Protein AF-A0A945Y9S4-F1 (afdb_monomer_lite)

Foldseek 3Di:
DDDDDPVRVVVVVVVVVVVVVCVVVVVVVVVVVVVVVVVCCVVVAVVLLVVLVVLLVVLLVLLVVLLVVCLVPVDCVSVVSNVVSVVVNVVSLVVNVVSLVPDPDVVVVVVSVVVVVVVVVVVVVSVVSNVCRPHCNVQVLVSCLVVPVVVVLVVLLVVLVVLLVVLVVDDDDPLSVVLNVLSVLLNVLSVQLSVLVVVCSVPVDVVSVVSNVVSVVSNVVSVVVNVVCVVVSVD

Radius of gyration: 41.85 Å; chains: 1; bounding box: 111×34×118 Å

Secondary structure (DSSP, 8-state):
-----HHHHHHHHHHHHHHHHHHHHHHHHHHHHHHHHHHHHIIIIIHHHHHHHHHHHHHHHHHHHHHHHHHHH--THHHHHHHHHHHHHHHHHHHHHHHHTT-S-HHHHHHHHHHHHHHHHHHHHHHHHHHHTTSGGGSHHHHHIIIIIHHHHHHHHHHHHHHHHHHTTS---HHHHHHHHHHHHHHHHHHHHHHHHHHHHHH--HHHHHHHHHHHHHHHHHHHHHHHTGGGG--

pLDDT: mean 90.58, std 9.51, range [48.06, 98.38]

Sequence (235 aa):
MPELKISGRLSLGFGVLVGVLIIAVGSTLFQVSGVKNITDRIVDLRTPTSQASARLVNNINASLASLRGWMLTGNKAFKAERTAVWADIGKVSADIDTLSAQWTNPKNQAAWTAMKGVLDEFAAAQAKVEAIANTPEEQPATHVLTRDAAPLASILVSEITKIITAEGALPATPERKALLGMMADTRGTTARGLASIRAFLLTGNPKFKKSFHVMWKKNALRFGHLKENKPCLSG

Structure (mmCIF, N/CA/C/O backbone):
data_AF-A0A945Y9S4-F1
#
_entry.id   AF-A0A945Y9S4-F1
#
loop_
_atom_site.group_PDB
_atom_site.id
_atom_site.type_symbol
_atom_site.label_atom_id
_atom_site.label_alt_id
_atom_site.label_comp_id
_atom_site.label_asym_id
_atom_site.label_entity_id
_atom_site.label_seq_id
_atom_site.pdbx_PDB_ins_code
_atom_site.Cartn_x
_atom_site.Cartn_y
_atom_site.Cartn_z
_atom_site.occupancy
_atom_site.B_iso_or_equiv
_atom_site.auth_seq_id
_atom_site.auth_comp_id
_atom_site.auth_asym_id
_atom_site.auth_atom_id
_atom_site.pdbx_PDB_model_num
ATOM 1 N N . MET A 1 1 ? 73.611 23.977 -60.848 1.00 48.06 1 MET A N 1
ATOM 2 C CA . MET A 1 1 ? 72.290 23.397 -60.517 1.00 48.06 1 MET A CA 1
ATOM 3 C C . MET A 1 1 ? 71.690 22.914 -61.830 1.00 48.06 1 MET A C 1
ATOM 5 O O . MET A 1 1 ? 71.586 23.742 -62.724 1.00 48.06 1 MET A O 1
ATOM 9 N N . PRO A 1 2 ? 71.441 21.610 -62.029 1.00 51.22 2 PRO A N 1
ATOM 10 C CA . PRO A 1 2 ? 70.973 21.108 -63.321 1.00 51.22 2 PRO A CA 1
ATOM 11 C C . PRO A 1 2 ? 69.580 21.673 -63.633 1.00 51.22 2 PRO A C 1
ATOM 13 O O . PRO A 1 2 ? 68.685 21.621 -62.790 1.00 51.22 2 PRO A O 1
ATOM 16 N N . GLU A 1 3 ? 69.398 22.238 -64.828 1.00 58.62 3 GLU A N 1
ATOM 17 C CA . GLU A 1 3 ? 68.099 22.738 -65.275 1.00 58.62 3 GLU A CA 1
ATOM 18 C C . GLU A 1 3 ? 67.131 21.571 -65.511 1.00 58.62 3 GLU A C 1
ATOM 20 O O . GLU A 1 3 ? 67.313 20.740 -66.401 1.00 58.62 3 GLU A O 1
ATOM 25 N N . LEU A 1 4 ? 66.085 21.492 -64.686 1.00 59.50 4 LEU A N 1
ATOM 26 C CA . LEU A 1 4 ? 64.985 20.546 -64.872 1.00 59.50 4 LEU A CA 1
ATOM 27 C C . LEU A 1 4 ? 64.280 20.823 -66.209 1.00 59.50 4 LEU A C 1
ATOM 29 O O . LEU A 1 4 ? 63.726 21.906 -66.403 1.00 59.50 4 LEU A O 1
ATOM 33 N N . LYS A 1 5 ? 64.254 19.821 -67.102 1.00 67.12 5 LYS A N 1
ATOM 34 C CA . LYS A 1 5 ? 63.476 19.836 -68.355 1.00 67.12 5 LYS A CA 1
ATOM 35 C C . LYS A 1 5 ? 62.015 20.212 -68.057 1.00 67.12 5 LYS A C 1
ATOM 37 O O . LYS A 1 5 ? 61.467 19.776 -67.048 1.00 67.12 5 LYS A O 1
ATOM 42 N N . ILE A 1 6 ? 61.363 20.961 -68.950 1.00 70.62 6 ILE A N 1
ATOM 43 C CA . ILE A 1 6 ? 59.971 21.453 -68.807 1.00 70.62 6 ILE A CA 1
ATOM 44 C C . ILE A 1 6 ? 58.991 20.333 -68.396 1.00 70.62 6 ILE A C 1
ATOM 46 O O . ILE A 1 6 ? 58.142 20.532 -67.530 1.00 70.62 6 ILE A O 1
ATOM 50 N N . SER A 1 7 ? 59.185 19.125 -68.935 1.00 68.19 7 SER A N 1
ATOM 51 C CA . SER A 1 7 ? 58.451 17.903 -68.566 1.00 68.19 7 SER A CA 1
ATOM 52 C C . SER A 1 7 ? 58.523 17.563 -67.065 1.00 68.19 7 SER A C 1
ATOM 54 O O . SER A 1 7 ? 57.510 17.178 -66.487 1.00 68.19 7 SER A O 1
ATOM 56 N N . GLY A 1 8 ? 59.677 17.755 -66.419 1.00 72.81 8 GLY A N 1
ATOM 57 C CA . GLY A 1 8 ? 59.880 17.494 -64.992 1.00 72.81 8 GLY A CA 1
ATOM 58 C C . GLY A 1 8 ? 59.248 18.545 -64.079 1.00 72.81 8 GLY A C 1
ATOM 59 O O . GLY A 1 8 ? 58.833 18.224 -62.973 1.00 72.81 8 GLY A O 1
ATOM 60 N N . ARG A 1 9 ? 59.123 19.799 -64.534 1.00 74.75 9 ARG A N 1
ATOM 61 C CA . ARG A 1 9 ? 58.420 20.852 -63.776 1.00 74.75 9 ARG A CA 1
ATOM 62 C C . ARG A 1 9 ? 56.901 20.647 -63.815 1.00 74.75 9 ARG A C 1
ATOM 64 O O . ARG A 1 9 ? 56.236 20.837 -62.800 1.00 74.75 9 ARG A O 1
ATOM 71 N N . LEU A 1 10 ? 56.371 20.209 -64.961 1.00 80.62 10 LEU A N 1
ATOM 72 C CA . LEU A 1 10 ? 54.945 19.921 -65.135 1.00 80.62 10 LEU A CA 1
ATOM 73 C C . LEU A 1 10 ? 54.506 18.678 -64.342 1.00 80.62 10 LEU A C 1
ATOM 75 O O . LEU A 1 10 ? 53.481 18.718 -63.664 1.00 80.62 10 LEU A O 1
ATOM 79 N N . SER A 1 11 ? 55.295 17.598 -64.372 1.00 81.94 11 SER A N 1
ATOM 80 C CA . SER A 1 11 ? 54.992 16.380 -63.609 1.00 81.94 11 SER A CA 1
ATOM 81 C C . SER A 1 11 ? 55.073 16.597 -62.097 1.00 81.94 11 SER A C 1
ATOM 83 O O . SER A 1 11 ? 54.270 16.032 -61.360 1.00 81.94 11 SER A O 1
ATOM 85 N N . LEU A 1 12 ? 55.984 17.456 -61.632 1.00 85.44 12 LEU A N 1
ATOM 86 C CA . LEU A 1 12 ? 56.125 17.793 -60.215 1.00 85.44 12 LEU A CA 1
ATOM 87 C C . LEU A 1 12 ? 54.952 18.654 -59.721 1.00 85.44 12 LEU A C 1
ATOM 89 O O . LEU A 1 12 ? 54.390 18.363 -58.668 1.00 85.44 12 LEU A O 1
ATOM 93 N N . GLY A 1 13 ? 54.507 19.637 -60.514 1.00 83.31 13 GLY A N 1
ATOM 94 C CA . GLY A 1 13 ? 53.294 20.410 -60.218 1.00 83.31 13 GLY A CA 1
ATOM 95 C C . GLY A 1 13 ? 52.032 19.541 -60.188 1.00 83.31 13 GLY A C 1
ATOM 96 O O . GLY A 1 13 ? 51.240 19.634 -59.250 1.00 83.31 13 GLY A O 1
ATOM 97 N N . PHE A 1 14 ? 51.879 18.639 -61.162 1.00 88.94 14 PHE A N 1
ATOM 98 C CA . PHE A 1 14 ? 50.770 17.683 -61.190 1.00 88.94 14 PHE A CA 1
ATOM 99 C C . PHE A 1 14 ? 50.822 16.702 -60.007 1.00 88.94 14 PHE A C 1
ATOM 101 O O . PHE A 1 14 ? 49.802 16.452 -59.371 1.00 88.94 14 PHE A O 1
ATOM 108 N N . GLY A 1 15 ? 52.010 16.205 -59.652 1.00 90.25 15 GLY A N 1
ATOM 109 C CA . GLY A 1 15 ? 52.210 15.316 -58.507 1.00 90.25 15 GLY A CA 1
ATOM 110 C C . GLY A 1 15 ? 51.851 15.965 -57.169 1.00 90.25 15 GLY A C 1
ATOM 111 O O . GLY A 1 15 ? 51.213 15.324 -56.338 1.00 90.25 15 GLY A O 1
ATOM 112 N N . VAL A 1 16 ? 52.183 17.247 -56.975 1.00 92.00 16 VAL A N 1
ATOM 113 C CA . VAL A 1 16 ? 51.765 18.009 -55.784 1.00 92.00 16 VAL A CA 1
ATOM 114 C C . VAL A 1 16 ? 50.244 18.147 -55.734 1.00 92.00 16 VAL A C 1
ATOM 116 O O . VAL A 1 16 ? 49.646 17.922 -54.685 1.00 92.00 16 VAL A O 1
ATOM 119 N N . LEU A 1 17 ? 49.605 18.455 -56.864 1.00 89.12 17 LEU A N 1
ATOM 120 C CA . LEU A 1 17 ? 48.151 18.620 -56.949 1.00 89.12 17 LEU A CA 1
ATOM 121 C C . LEU A 1 17 ? 47.414 17.305 -56.634 1.00 89.12 17 LEU A C 1
ATOM 123 O O . LEU A 1 17 ? 46.473 17.292 -55.841 1.00 89.12 17 LEU A O 1
ATOM 127 N N . VAL A 1 18 ? 47.907 16.185 -57.174 1.00 92.06 18 VAL A N 1
ATOM 128 C CA . VAL A 1 18 ? 47.418 14.834 -56.857 1.00 92.06 18 VAL A CA 1
ATOM 129 C C . VAL A 1 18 ? 47.680 14.477 -55.389 1.00 92.06 18 VAL A C 1
ATOM 131 O O . VAL A 1 18 ? 46.794 13.945 -54.726 1.00 92.06 18 VAL A O 1
ATOM 134 N N . GLY A 1 19 ? 48.854 14.804 -54.846 1.00 93.25 19 GLY A N 1
ATOM 135 C CA . GLY A 1 19 ? 49.196 14.549 -53.445 1.00 93.25 19 GLY A CA 1
ATOM 136 C C . GLY A 1 19 ? 48.286 15.292 -52.465 1.00 93.25 19 GLY A C 1
ATOM 137 O O . GLY A 1 19 ? 47.778 14.690 -51.519 1.00 93.25 19 GLY A O 1
ATOM 138 N N . VAL A 1 20 ? 48.009 16.574 -52.723 1.00 92.50 20 VAL A N 1
ATOM 139 C CA . VAL A 1 20 ? 47.057 17.370 -51.930 1.00 92.50 20 VAL A CA 1
ATOM 140 C C . VAL A 1 20 ? 45.657 16.759 -51.991 1.00 92.50 20 VAL A C 1
ATOM 142 O O . VAL A 1 20 ? 45.003 16.645 -50.956 1.00 92.50 20 VAL A O 1
ATOM 145 N N . LEU A 1 21 ? 45.216 16.305 -53.170 1.00 92.81 21 LEU A N 1
ATOM 146 C CA . LEU A 1 21 ? 43.923 15.637 -53.329 1.00 92.81 21 LEU A CA 1
ATOM 147 C C . LEU A 1 21 ? 43.851 14.331 -52.519 1.00 92.81 21 LEU A C 1
ATOM 149 O O . LEU A 1 21 ? 42.872 14.107 -51.811 1.00 92.81 21 LEU A O 1
ATOM 153 N N . ILE A 1 22 ? 44.893 13.495 -52.572 1.00 93.38 22 ILE A N 1
ATOM 154 C CA . ILE A 1 22 ? 44.967 12.238 -51.810 1.00 93.38 22 ILE A CA 1
ATOM 155 C C . ILE A 1 22 ? 44.905 12.512 -50.303 1.00 93.38 22 ILE A C 1
ATOM 157 O O . ILE A 1 22 ? 44.159 11.840 -49.593 1.00 93.38 22 ILE A O 1
ATOM 161 N N . ILE A 1 23 ? 45.643 13.512 -49.812 1.00 92.88 23 ILE A N 1
ATOM 162 C CA . ILE A 1 23 ? 45.641 13.889 -48.390 1.00 92.88 23 ILE A CA 1
ATOM 163 C C . ILE A 1 23 ? 44.265 14.415 -47.968 1.00 92.88 23 ILE A C 1
ATOM 165 O O . ILE A 1 23 ? 43.757 14.020 -46.917 1.00 92.88 23 ILE A O 1
ATOM 169 N N . ALA A 1 24 ? 43.642 15.272 -48.783 1.00 90.88 24 ALA A N 1
ATOM 170 C CA . ALA A 1 24 ? 42.316 15.814 -48.503 1.00 90.88 24 ALA A CA 1
ATOM 171 C C . ALA A 1 24 ? 41.263 14.697 -48.426 1.00 90.88 24 ALA A C 1
ATOM 173 O O . ALA A 1 24 ? 40.577 14.574 -47.412 1.00 90.88 24 ALA A O 1
ATOM 174 N N . VAL A 1 25 ? 41.198 13.833 -49.445 1.00 89.69 25 VAL A N 1
ATOM 175 C CA . VAL A 1 25 ? 40.263 12.696 -49.491 1.00 89.69 25 VAL A CA 1
ATOM 176 C C . VAL A 1 25 ? 40.532 11.714 -48.348 1.00 89.69 25 VAL A C 1
ATOM 178 O O . VAL A 1 25 ? 39.594 11.285 -47.678 1.00 89.69 25 VAL A O 1
ATOM 181 N N . GLY A 1 26 ? 41.798 11.393 -48.070 1.00 89.44 26 GLY A N 1
ATOM 182 C CA . GLY A 1 26 ? 42.180 10.513 -46.964 1.00 89.44 26 GLY A CA 1
ATOM 183 C C . GLY A 1 26 ? 41.762 11.062 -45.596 1.00 89.44 26 GLY A C 1
ATOM 184 O O . GLY A 1 26 ? 41.200 10.327 -44.783 1.00 89.44 26 GLY A O 1
ATOM 185 N N . SER A 1 27 ? 41.956 12.365 -45.363 1.00 85.69 27 SER A N 1
ATOM 186 C CA . SER A 1 27 ? 41.514 13.047 -44.139 1.00 85.69 27 SER A CA 1
ATOM 187 C C . SER A 1 27 ? 39.990 13.020 -43.993 1.00 85.69 27 SER A C 1
ATOM 189 O O . SER A 1 27 ? 39.476 12.687 -42.923 1.00 85.69 27 SER A O 1
ATOM 191 N N . THR A 1 28 ? 39.251 13.276 -45.079 1.00 87.31 28 THR A N 1
ATOM 192 C CA . THR A 1 28 ? 37.786 13.185 -45.082 1.00 87.31 28 THR A CA 1
ATOM 193 C C . THR A 1 28 ? 37.307 11.770 -44.765 1.00 87.31 28 THR A C 1
ATOM 195 O O . THR A 1 28 ? 36.441 11.609 -43.912 1.00 87.31 28 THR A O 1
ATOM 198 N N . LEU A 1 29 ? 37.888 10.730 -45.373 1.00 84.00 29 LEU A N 1
ATOM 199 C CA . LEU A 1 29 ? 37.517 9.337 -45.088 1.00 84.00 29 LEU A CA 1
ATOM 200 C C . LEU A 1 29 ? 37.791 8.945 -43.625 1.00 84.00 29 LEU A C 1
ATOM 202 O O . LEU A 1 29 ? 36.982 8.242 -43.010 1.00 84.00 29 LEU A O 1
ATOM 206 N N . PHE A 1 30 ? 38.888 9.433 -43.040 1.00 82.12 30 PHE A N 1
ATOM 207 C CA . PHE A 1 30 ? 39.206 9.203 -41.629 1.00 82.12 30 PHE A CA 1
ATOM 208 C C . PHE A 1 30 ? 38.205 9.899 -40.692 1.00 82.12 30 PHE A C 1
ATOM 210 O O . PHE A 1 30 ? 37.687 9.280 -39.760 1.00 82.12 30 PHE A O 1
ATOM 217 N N . GLN A 1 31 ? 37.860 11.159 -40.975 1.00 76.69 31 GLN A N 1
ATOM 218 C CA . GLN A 1 31 ? 36.847 11.901 -40.216 1.00 76.69 31 GLN A CA 1
ATOM 219 C C . GLN A 1 31 ? 35.456 11.268 -40.345 1.00 76.69 31 GLN A C 1
ATOM 221 O O . GLN A 1 31 ? 34.771 11.093 -39.338 1.00 76.69 31 GLN A O 1
ATOM 226 N N . VAL A 1 32 ? 35.061 10.849 -41.552 1.00 81.38 32 VAL A N 1
ATOM 227 C CA . VAL A 1 32 ? 33.791 10.146 -41.808 1.00 81.38 32 VAL A CA 1
ATOM 228 C C . VAL A 1 32 ? 33.724 8.826 -41.038 1.00 81.38 32 VAL A C 1
ATOM 230 O O . VAL A 1 32 ? 32.675 8.498 -40.491 1.00 81.38 32 VAL A O 1
ATOM 233 N N . SER A 1 33 ? 34.836 8.098 -40.916 1.00 71.38 33 SER A N 1
ATOM 234 C CA . SER A 1 33 ? 34.898 6.866 -40.113 1.00 71.38 33 SER A CA 1
ATOM 235 C C . SER A 1 33 ? 34.715 7.142 -38.613 1.00 71.38 33 SER A C 1
ATOM 237 O O . SER A 1 33 ? 34.007 6.406 -37.925 1.00 71.38 33 SER A O 1
ATOM 239 N N . GLY A 1 34 ? 35.290 8.239 -38.105 1.00 72.44 34 GLY A N 1
ATOM 240 C CA . GLY A 1 34 ? 35.053 8.708 -36.736 1.00 72.44 34 GLY A CA 1
ATOM 241 C C . GLY A 1 34 ? 33.595 9.113 -36.488 1.00 72.44 34 GLY A C 1
ATOM 242 O O . GLY A 1 34 ? 33.017 8.736 -35.468 1.00 72.44 34 GLY A O 1
ATOM 243 N N . VAL A 1 35 ? 32.978 9.817 -37.445 1.00 70.12 35 VAL A N 1
ATOM 244 C CA . VAL A 1 35 ? 31.554 10.191 -37.400 1.00 70.12 35 VAL A CA 1
ATOM 245 C C . VAL A 1 35 ? 30.663 8.951 -37.433 1.00 70.12 35 VAL A C 1
ATOM 247 O O . VAL A 1 35 ? 29.750 8.857 -36.619 1.00 70.12 35 VAL A O 1
ATOM 250 N N . LYS A 1 36 ? 30.959 7.970 -38.293 1.00 69.56 36 LYS A N 1
ATOM 251 C CA . LYS A 1 36 ? 30.214 6.707 -38.375 1.00 69.56 36 LYS A CA 1
ATOM 252 C C . LYS A 1 36 ? 30.183 5.978 -37.029 1.00 69.56 36 LYS A C 1
ATOM 254 O O . LYS A 1 36 ? 29.105 5.670 -36.544 1.00 69.56 36 LYS A O 1
ATOM 259 N N . ASN A 1 37 ? 31.328 5.820 -36.362 1.00 71.56 37 ASN A N 1
ATOM 260 C CA . ASN A 1 37 ? 31.388 5.171 -35.045 1.00 71.56 37 ASN A CA 1
ATOM 261 C C . ASN A 1 37 ? 30.580 5.915 -33.964 1.00 71.56 37 ASN A C 1
ATOM 263 O O . ASN A 1 37 ? 30.041 5.297 -33.045 1.00 71.56 37 ASN A O 1
ATOM 267 N N . ILE A 1 38 ? 30.508 7.249 -34.033 1.00 68.62 38 ILE A N 1
ATOM 268 C CA . ILE A 1 38 ? 29.690 8.049 -33.109 1.00 68.62 38 ILE A CA 1
ATOM 269 C C . ILE A 1 38 ? 28.203 7.880 -33.433 1.00 68.62 38 ILE A C 1
ATOM 271 O O . ILE A 1 38 ? 27.408 7.684 -32.511 1.00 68.62 38 ILE A O 1
ATOM 275 N N . THR A 1 39 ? 27.836 7.927 -34.715 1.00 71.50 39 THR A N 1
ATOM 276 C CA . THR A 1 39 ? 26.464 7.715 -35.187 1.00 71.50 39 THR A CA 1
ATOM 277 C C . THR A 1 39 ? 25.961 6.324 -34.813 1.00 71.50 39 THR A C 1
ATOM 279 O O . THR A 1 39 ? 24.902 6.236 -34.198 1.00 71.50 39 THR A O 1
ATOM 282 N N . ASP A 1 40 ? 26.744 5.270 -35.051 1.00 75.75 40 ASP A N 1
ATOM 283 C CA . ASP A 1 40 ? 26.393 3.889 -34.695 1.00 75.75 40 ASP A CA 1
ATOM 284 C C . ASP A 1 40 ? 26.156 3.769 -33.177 1.00 75.75 40 ASP A C 1
ATOM 286 O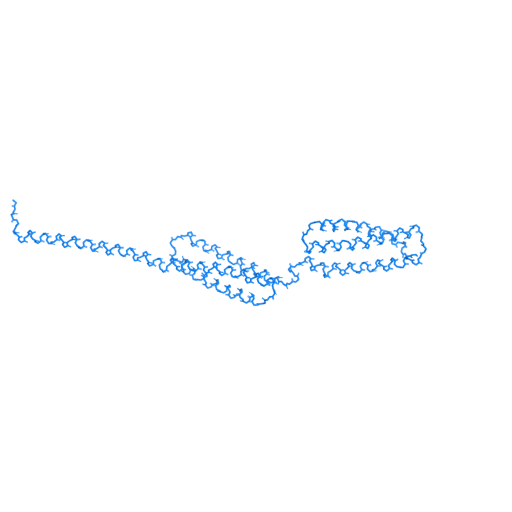 O . ASP A 1 40 ? 25.128 3.271 -32.729 1.00 75.75 40 ASP A O 1
ATOM 290 N N . ARG A 1 41 ? 27.012 4.369 -32.333 1.00 72.62 41 ARG A N 1
ATOM 291 C CA . ARG A 1 41 ? 26.776 4.401 -30.871 1.00 72.62 41 ARG A CA 1
ATOM 292 C C . ARG A 1 41 ? 25.532 5.196 -30.462 1.00 72.62 41 ARG A C 1
ATOM 294 O O . ARG A 1 41 ? 24.947 4.919 -29.412 1.00 72.62 41 ARG A O 1
ATOM 301 N N . ILE A 1 42 ? 25.141 6.223 -31.211 1.00 67.88 42 ILE A N 1
ATOM 302 C CA . ILE A 1 42 ? 23.918 6.982 -30.922 1.00 67.88 42 ILE A CA 1
ATOM 303 C C . ILE A 1 42 ? 22.684 6.163 -31.301 1.00 67.88 42 ILE A C 1
ATOM 305 O O . ILE A 1 42 ? 21.739 6.104 -30.510 1.00 67.88 42 ILE A O 1
ATOM 309 N N . VAL A 1 43 ? 22.701 5.536 -32.475 1.00 77.62 43 VAL A N 1
ATOM 310 C CA . VAL A 1 43 ? 21.564 4.802 -33.040 1.00 77.62 43 VAL A CA 1
ATOM 311 C C . VAL A 1 43 ? 21.371 3.452 -32.355 1.00 77.62 43 VAL A C 1
ATOM 313 O O . VAL A 1 43 ? 20.247 3.141 -31.975 1.00 77.62 43 VAL A O 1
ATOM 316 N N . ASP A 1 44 ? 22.448 2.714 -32.093 1.00 83.44 44 ASP A N 1
ATOM 317 C CA . ASP A 1 44 ? 22.357 1.323 -31.630 1.00 83.44 44 ASP A CA 1
ATOM 318 C C . ASP A 1 44 ? 22.454 1.178 -30.108 1.00 83.44 44 ASP A C 1
ATOM 320 O O . ASP A 1 44 ? 22.087 0.144 -29.556 1.00 83.44 44 ASP A O 1
ATOM 324 N N . LEU A 1 45 ? 22.919 2.216 -29.401 1.00 87.00 45 LEU A N 1
ATOM 325 C CA . LEU A 1 45 ? 23.110 2.149 -27.949 1.00 87.00 45 LEU A CA 1
ATOM 326 C C . LEU A 1 45 ? 22.383 3.258 -27.193 1.00 87.00 45 LEU A C 1
ATOM 328 O O . LEU A 1 45 ? 21.556 2.973 -26.323 1.00 87.00 45 LEU A O 1
ATOM 332 N N . ARG A 1 46 ? 22.668 4.533 -27.488 1.00 84.44 46 ARG A N 1
ATOM 333 C CA . ARG A 1 46 ? 22.131 5.648 -26.682 1.00 84.44 46 ARG A CA 1
ATOM 334 C C . ARG A 1 46 ? 20.632 5.857 -26.879 1.00 84.44 46 ARG A C 1
ATOM 336 O O . ARG A 1 46 ? 19.923 6.061 -25.894 1.00 84.44 46 ARG A O 1
ATOM 343 N N . THR A 1 47 ? 20.154 5.795 -28.119 1.00 89.44 47 THR A N 1
ATOM 344 C CA . THR A 1 47 ? 18.729 5.975 -28.431 1.00 89.44 47 THR A CA 1
ATOM 345 C C . THR A 1 47 ? 17.880 4.835 -27.853 1.00 89.44 47 THR A C 1
ATOM 347 O O . THR A 1 47 ? 16.952 5.144 -27.100 1.00 89.44 47 THR A O 1
ATOM 350 N N . PRO A 1 48 ? 18.227 3.544 -28.054 1.00 92.56 48 PRO A N 1
ATOM 351 C CA . PRO A 1 48 ? 17.499 2.430 -27.448 1.00 92.56 48 PRO A CA 1
ATOM 352 C C . PRO A 1 48 ? 17.541 2.460 -25.918 1.00 92.56 48 PRO A C 1
ATOM 354 O O . PRO A 1 48 ? 16.515 2.255 -25.277 1.00 92.56 48 PRO A O 1
ATOM 357 N N . THR A 1 49 ? 18.687 2.812 -25.317 1.00 92.75 49 THR A N 1
ATOM 358 C CA . THR A 1 49 ? 18.803 2.949 -23.851 1.00 92.75 49 THR A CA 1
ATOM 359 C C . THR A 1 49 ? 17.836 4.001 -23.307 1.00 92.75 49 THR A C 1
ATOM 361 O O . THR A 1 49 ? 17.159 3.766 -22.304 1.00 92.75 49 THR A O 1
ATOM 364 N N . SER A 1 50 ? 17.746 5.157 -23.970 1.00 93.81 50 SER A N 1
ATOM 365 C CA . SER A 1 50 ? 16.836 6.236 -23.573 1.00 93.81 50 SER A CA 1
ATOM 366 C C . SER A 1 50 ? 15.369 5.815 -23.698 1.00 93.81 50 SER A C 1
ATOM 368 O O . SER A 1 50 ? 14.585 6.003 -22.768 1.00 93.81 50 SER A O 1
ATOM 370 N N . GLN A 1 51 ? 15.003 5.171 -24.811 1.00 95.06 51 GLN A N 1
ATOM 371 C CA . GLN A 1 51 ? 13.644 4.678 -25.045 1.00 95.06 51 GLN A CA 1
ATOM 372 C C . GLN A 1 51 ? 13.235 3.601 -24.033 1.00 95.06 51 GLN A C 1
ATOM 374 O O . GLN A 1 51 ? 12.149 3.685 -23.458 1.00 95.06 51 GLN A O 1
ATOM 379 N N . ALA A 1 52 ? 14.111 2.627 -23.769 1.00 95.75 52 ALA A N 1
ATOM 380 C CA . ALA A 1 52 ? 13.873 1.587 -22.775 1.00 95.75 52 ALA A CA 1
ATOM 381 C C . ALA A 1 52 ? 13.717 2.189 -21.370 1.00 95.75 52 ALA A C 1
ATOM 383 O O . ALA A 1 52 ? 12.779 1.852 -20.651 1.00 95.75 52 ALA A O 1
ATOM 384 N N . SER A 1 53 ? 14.558 3.164 -21.011 1.00 94.75 53 SER A N 1
ATOM 385 C CA . SER A 1 53 ? 14.450 3.880 -19.734 1.00 94.75 53 SER A CA 1
ATOM 386 C C . SER A 1 53 ? 13.129 4.650 -19.613 1.00 94.75 53 SER A C 1
ATOM 388 O O . SER A 1 53 ? 12.468 4.585 -18.577 1.00 94.75 53 SER A O 1
ATOM 390 N N . ALA A 1 54 ? 12.696 5.342 -20.672 1.00 97.19 54 ALA A N 1
ATOM 391 C CA . ALA A 1 54 ? 11.417 6.052 -20.690 1.00 97.19 54 ALA A CA 1
ATOM 392 C C . ALA A 1 54 ? 10.226 5.088 -20.559 1.00 97.19 54 ALA A C 1
ATOM 394 O O . ALA A 1 54 ? 9.290 5.346 -19.798 1.00 97.19 54 ALA A O 1
ATOM 395 N N . ARG A 1 55 ? 10.278 3.943 -21.250 1.00 97.81 55 ARG A N 1
ATOM 396 C CA . ARG A 1 55 ? 9.264 2.890 -21.132 1.00 97.81 55 ARG A CA 1
ATOM 397 C C . ARG A 1 55 ? 9.223 2.298 -19.725 1.00 97.81 55 ARG A C 1
ATOM 399 O O . ARG A 1 55 ? 8.135 2.118 -19.189 1.00 97.81 55 ARG A O 1
ATOM 406 N N . LEU A 1 56 ? 10.379 2.067 -19.101 1.00 97.81 56 LEU A N 1
ATOM 407 C CA . LEU A 1 56 ? 10.456 1.595 -17.720 1.00 97.81 56 LEU A CA 1
ATOM 408 C C . LEU A 1 56 ? 9.770 2.574 -16.758 1.00 97.81 56 LEU A C 1
ATOM 410 O O . LEU A 1 56 ? 8.940 2.155 -15.955 1.00 97.81 56 LEU A O 1
ATOM 414 N N . VAL A 1 57 ? 10.049 3.876 -16.877 1.00 97.75 57 VAL A N 1
ATOM 415 C CA . VAL A 1 57 ? 9.388 4.919 -16.069 1.00 97.75 57 VAL A CA 1
ATOM 416 C C . VAL A 1 57 ? 7.873 4.919 -16.290 1.00 97.75 57 VAL A C 1
ATOM 418 O O . VAL A 1 57 ? 7.109 4.959 -15.323 1.00 97.75 57 VAL A O 1
ATOM 421 N N . ASN A 1 58 ? 7.421 4.828 -17.542 1.00 98.25 58 ASN A N 1
ATOM 422 C CA . ASN A 1 58 ? 5.995 4.747 -17.857 1.00 98.25 58 ASN A CA 1
ATOM 423 C C . ASN A 1 58 ? 5.342 3.514 -17.225 1.00 98.25 58 ASN A C 1
ATOM 425 O O . ASN A 1 58 ? 4.281 3.636 -16.618 1.00 98.25 58 ASN A O 1
ATOM 429 N N . ASN A 1 59 ? 5.995 2.355 -17.290 1.00 98.31 59 ASN A N 1
ATOM 430 C CA . ASN A 1 59 ? 5.481 1.125 -16.698 1.00 98.31 59 ASN A CA 1
ATOM 431 C C . ASN A 1 59 ? 5.452 1.177 -15.165 1.00 98.31 59 ASN A C 1
ATOM 433 O O . ASN A 1 59 ? 4.488 0.721 -14.555 1.00 98.31 59 ASN A O 1
ATOM 437 N N . ILE A 1 60 ? 6.454 1.781 -14.519 1.00 98.06 60 ILE A N 1
ATOM 438 C CA . ILE A 1 60 ? 6.429 2.012 -13.067 1.00 98.06 60 ILE A CA 1
ATOM 439 C C . ILE A 1 60 ? 5.197 2.850 -12.696 1.00 98.06 60 ILE A C 1
ATOM 441 O O . ILE A 1 60 ? 4.434 2.463 -11.807 1.00 98.06 60 ILE A O 1
ATOM 445 N N . ASN A 1 61 ? 4.947 3.946 -13.417 1.00 98.25 61 ASN A N 1
ATOM 446 C CA . ASN A 1 61 ? 3.770 4.788 -13.194 1.00 98.25 61 ASN A CA 1
ATOM 447 C C . ASN A 1 61 ? 2.454 4.049 -13.479 1.00 98.25 61 ASN A C 1
ATOM 449 O O . ASN A 1 61 ? 1.507 4.172 -12.701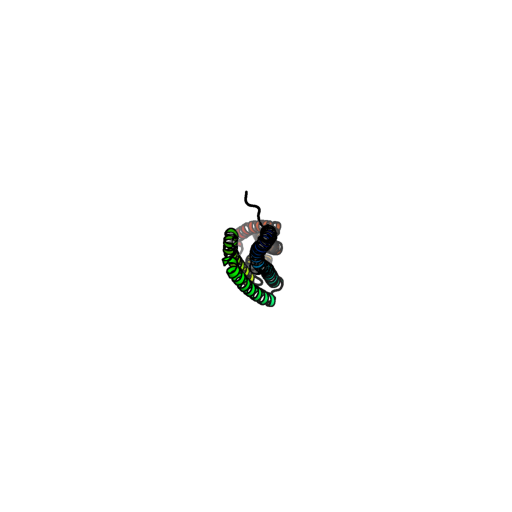 1.00 98.25 61 ASN A O 1
ATOM 453 N N . ALA A 1 62 ? 2.400 3.243 -14.540 1.00 98.38 62 ALA A N 1
ATOM 454 C CA . ALA A 1 62 ? 1.238 2.421 -14.864 1.00 98.38 62 ALA A CA 1
ATOM 455 C C . ALA A 1 62 ? 0.948 1.398 -13.754 1.00 98.38 62 ALA A C 1
ATOM 457 O O . ALA A 1 62 ? -0.188 1.297 -13.301 1.00 98.38 62 ALA A O 1
ATOM 458 N N . SER A 1 63 ? 1.975 0.725 -13.219 1.00 98.31 63 SER A N 1
ATOM 459 C CA . SER A 1 63 ? 1.811 -0.241 -12.121 1.00 98.31 63 SER A CA 1
ATOM 460 C C . SER A 1 63 ? 1.198 0.404 -10.870 1.00 98.31 63 SER A C 1
ATOM 462 O O . SER A 1 63 ? 0.344 -0.194 -10.211 1.00 98.31 63 SER A O 1
ATOM 464 N N . LEU A 1 64 ? 1.584 1.654 -10.574 1.00 98.00 64 LEU A N 1
ATOM 465 C CA . LEU A 1 64 ? 1.025 2.450 -9.481 1.00 98.00 64 LEU A CA 1
ATOM 466 C C . LEU A 1 64 ? -0.418 2.869 -9.752 1.00 98.00 64 LEU A C 1
ATOM 468 O O . LEU A 1 64 ? -1.246 2.818 -8.841 1.00 98.00 64 LEU A O 1
ATOM 472 N N . ALA A 1 65 ? -0.718 3.295 -10.980 1.00 98.25 65 ALA A N 1
ATOM 473 C CA . ALA A 1 65 ? -2.065 3.680 -11.381 1.00 98.25 65 ALA A CA 1
ATOM 474 C C . ALA A 1 65 ? -3.029 2.493 -11.265 1.00 98.25 65 ALA A C 1
ATOM 476 O O . ALA A 1 65 ? -4.077 2.629 -10.631 1.00 98.25 65 ALA A O 1
ATOM 477 N N . SER A 1 66 ? -2.636 1.320 -11.767 1.00 98.12 66 SER A N 1
ATOM 478 C CA . SER A 1 66 ? -3.418 0.092 -11.635 1.00 98.12 66 SER A CA 1
ATOM 479 C C . SER A 1 66 ? -3.585 -0.310 -10.167 1.00 98.12 66 SER A C 1
ATOM 481 O O . SER A 1 66 ? -4.705 -0.565 -9.729 1.00 98.12 66 SER A O 1
ATOM 483 N N . LEU A 1 67 ? -2.524 -0.277 -9.348 1.00 97.94 67 LEU A N 1
ATOM 484 C CA . LEU A 1 67 ? -2.649 -0.578 -7.915 1.00 97.94 67 LEU A CA 1
ATOM 485 C C . LEU A 1 67 ? -3.629 0.370 -7.208 1.00 97.94 67 LEU A C 1
ATOM 487 O O . LEU A 1 67 ? -4.486 -0.077 -6.448 1.00 97.94 67 LEU A O 1
ATOM 491 N N . ARG A 1 68 ? -3.548 1.676 -7.486 1.00 97.69 68 ARG A N 1
ATOM 492 C CA . ARG A 1 68 ? -4.492 2.663 -6.946 1.00 97.69 68 ARG A CA 1
ATOM 493 C C . ARG A 1 68 ? -5.918 2.395 -7.429 1.00 97.69 68 ARG A C 1
ATOM 495 O O . ARG A 1 68 ? -6.848 2.492 -6.633 1.00 97.69 68 ARG A O 1
ATOM 502 N N . GLY A 1 69 ? -6.090 2.034 -8.700 1.00 97.56 69 GLY A N 1
ATOM 503 C CA . GLY A 1 69 ? -7.377 1.627 -9.262 1.00 97.56 69 GLY A CA 1
ATOM 504 C C . GLY A 1 69 ? -7.984 0.446 -8.502 1.00 97.56 69 GLY A C 1
ATOM 505 O O . GLY A 1 69 ? -9.148 0.510 -8.101 1.00 97.56 69 GLY A O 1
ATOM 506 N N . TRP A 1 70 ? -7.185 -0.588 -8.216 1.00 97.44 70 TRP A N 1
ATOM 507 C CA . TRP A 1 70 ? -7.593 -1.721 -7.378 1.00 97.44 70 TRP A CA 1
ATOM 508 C C . TRP A 1 70 ? -7.999 -1.276 -5.969 1.00 97.44 70 TRP A C 1
ATOM 510 O O . TRP A 1 70 ? -9.088 -1.620 -5.515 1.00 97.44 70 TRP A O 1
ATOM 520 N N . MET A 1 71 ? -7.170 -0.476 -5.296 1.00 95.94 71 MET A N 1
ATOM 521 C CA . MET A 1 71 ? -7.447 -0.010 -3.931 1.00 95.94 71 MET A CA 1
ATOM 522 C C . MET A 1 71 ? -8.745 0.797 -3.827 1.00 95.94 71 MET A C 1
ATOM 524 O O . MET A 1 71 ? -9.470 0.661 -2.852 1.00 95.94 71 MET A O 1
ATOM 528 N N . LEU A 1 72 ? -9.050 1.632 -4.822 1.00 95.50 72 LEU A N 1
ATOM 529 C CA . LEU A 1 72 ? -10.228 2.502 -4.783 1.00 95.50 72 LEU A CA 1
ATOM 530 C C . LEU A 1 72 ? -11.527 1.796 -5.180 1.00 95.50 72 LEU A C 1
ATOM 532 O O . LEU A 1 72 ? -12.599 2.222 -4.759 1.00 95.50 72 LEU A O 1
ATOM 536 N N . THR A 1 73 ? -11.450 0.775 -6.037 1.00 95.69 73 THR A N 1
ATOM 537 C CA . THR A 1 73 ? -12.644 0.204 -6.686 1.00 95.69 73 THR A CA 1
ATOM 538 C C . THR A 1 73 ? -12.888 -1.267 -6.378 1.00 95.69 73 THR A C 1
ATOM 540 O O . THR A 1 73 ? -13.984 -1.759 -6.633 1.00 95.69 73 THR A O 1
ATOM 543 N N . GLY A 1 74 ? -11.873 -2.005 -5.920 1.00 95.00 74 GLY A N 1
ATOM 544 C CA . GLY A 1 74 ? -11.935 -3.463 -5.806 1.00 95.00 74 GLY A CA 1
ATOM 545 C C . GLY A 1 74 ? -12.131 -4.181 -7.150 1.00 95.00 74 GLY A C 1
ATOM 546 O O . GLY A 1 74 ? -12.494 -5.359 -7.178 1.00 95.00 74 GLY A O 1
ATOM 547 N N . ASN A 1 75 ? -11.917 -3.505 -8.288 1.00 97.12 75 ASN A N 1
ATOM 548 C CA . ASN A 1 75 ? -12.074 -4.112 -9.606 1.00 97.12 75 ASN A CA 1
ATOM 549 C C . ASN A 1 75 ? -10.837 -4.944 -9.982 1.00 97.12 75 ASN A C 1
ATOM 551 O O . ASN A 1 75 ? -9.750 -4.413 -10.217 1.00 97.12 75 ASN A O 1
ATOM 555 N N . LYS A 1 76 ? -11.024 -6.263 -10.110 1.00 96.50 76 LYS A N 1
ATOM 556 C CA . LYS A 1 76 ? -9.959 -7.230 -10.426 1.00 96.50 76 LYS A CA 1
ATOM 557 C C . LYS A 1 76 ? -9.264 -6.981 -11.772 1.00 96.50 76 LYS A C 1
ATOM 559 O O . LYS A 1 76 ? -8.143 -7.455 -11.943 1.00 96.50 76 LYS A O 1
ATOM 564 N N . ALA A 1 77 ? -9.871 -6.229 -12.695 1.00 97.62 77 ALA A N 1
ATOM 565 C CA . ALA A 1 77 ? -9.231 -5.837 -13.954 1.00 97.62 77 ALA A CA 1
ATOM 566 C C . ALA A 1 77 ? -7.907 -5.088 -13.718 1.00 97.62 77 ALA A C 1
ATOM 568 O O . ALA A 1 77 ? -6.919 -5.364 -14.393 1.00 97.62 77 ALA A O 1
ATOM 569 N N . PHE A 1 78 ? -7.850 -4.235 -12.692 1.00 98.00 78 PHE A N 1
ATOM 570 C CA . PHE A 1 78 ? -6.631 -3.512 -12.331 1.00 98.00 78 PHE A CA 1
ATOM 571 C C . PHE A 1 78 ? -5.509 -4.429 -11.825 1.00 98.00 78 PHE A C 1
ATOM 573 O O . PHE A 1 78 ? -4.336 -4.141 -12.047 1.00 98.00 78 PHE A O 1
ATOM 580 N N . LYS A 1 79 ? -5.839 -5.567 -11.197 1.00 97.25 79 LYS A N 1
ATOM 581 C CA . LYS A 1 79 ? -4.831 -6.573 -10.818 1.00 97.25 79 LYS A CA 1
ATOM 582 C C . LYS A 1 79 ? -4.217 -7.215 -12.058 1.00 97.25 79 LYS A C 1
ATOM 584 O O . LYS A 1 79 ? -3.000 -7.326 -12.153 1.00 97.25 79 LYS A O 1
ATOM 589 N N . ALA A 1 80 ? -5.063 -7.601 -13.015 1.00 97.69 80 ALA A N 1
ATOM 590 C CA . ALA A 1 80 ? -4.616 -8.191 -14.274 1.00 97.69 80 ALA A CA 1
ATOM 591 C C . ALA A 1 80 ? -3.752 -7.210 -15.084 1.00 97.69 80 ALA A C 1
ATOM 593 O O . ALA A 1 80 ? -2.687 -7.590 -15.569 1.00 97.69 80 ALA A O 1
ATOM 594 N N . GLU A 1 81 ? -4.166 -5.941 -15.166 1.00 97.75 81 GLU A N 1
ATOM 595 C CA . GLU A 1 81 ? -3.384 -4.870 -15.790 1.00 97.75 81 GLU A CA 1
ATOM 596 C C . GLU A 1 81 ? -2.024 -4.707 -15.103 1.00 97.75 81 GLU A C 1
ATOM 598 O O . GLU A 1 81 ? -0.989 -4.761 -15.765 1.00 97.75 81 GLU A O 1
ATOM 603 N N . ARG A 1 82 ? -1.999 -4.611 -13.767 1.00 97.69 82 ARG A N 1
ATOM 604 C CA . ARG A 1 82 ? -0.751 -4.513 -13.003 1.00 97.69 82 ARG A CA 1
ATOM 605 C C . ARG A 1 82 ? 0.173 -5.709 -13.258 1.00 97.69 82 ARG A C 1
ATOM 607 O O . ARG A 1 82 ? 1.375 -5.513 -13.426 1.00 97.69 82 ARG A O 1
ATOM 614 N N . THR A 1 83 ? -0.355 -6.935 -13.298 1.00 97.88 83 THR A N 1
ATOM 615 C CA . THR A 1 83 ? 0.433 -8.133 -13.635 1.00 97.88 83 THR A CA 1
ATOM 616 C C . THR A 1 83 ? 1.038 -8.031 -15.036 1.00 97.88 83 THR A C 1
ATOM 618 O O . THR A 1 83 ? 2.223 -8.317 -15.206 1.00 97.88 83 THR A O 1
ATOM 621 N N . ALA A 1 84 ? 0.263 -7.582 -16.028 1.00 98.19 84 ALA A N 1
ATOM 622 C CA . ALA A 1 84 ? 0.756 -7.384 -17.390 1.00 98.19 84 ALA A CA 1
ATOM 623 C C . ALA A 1 84 ? 1.845 -6.297 -17.460 1.00 98.19 84 ALA A C 1
ATOM 625 O O . ALA A 1 84 ? 2.871 -6.498 -18.110 1.00 98.19 84 ALA A O 1
ATOM 626 N N . VAL A 1 85 ? 1.667 -5.186 -16.739 1.00 98.38 85 VAL A N 1
ATOM 627 C CA . VAL A 1 85 ? 2.665 -4.111 -16.639 1.00 98.38 85 VAL A CA 1
ATOM 628 C C . VAL A 1 85 ? 3.964 -4.616 -16.007 1.00 98.38 85 VAL A C 1
ATOM 630 O O . VAL A 1 85 ? 5.038 -4.328 -16.527 1.00 98.38 85 VAL A O 1
ATOM 633 N N . TRP A 1 86 ? 3.904 -5.415 -14.936 1.00 98.31 86 TRP A N 1
ATOM 634 C CA . TRP A 1 86 ? 5.106 -6.002 -14.325 1.00 98.31 86 TRP A CA 1
ATOM 635 C C . TRP A 1 86 ? 5.825 -6.994 -15.242 1.00 98.31 86 TRP A C 1
ATOM 637 O O . TRP A 1 86 ? 7.056 -7.032 -15.256 1.00 98.31 86 TRP A O 1
ATOM 647 N N . ALA A 1 87 ? 5.085 -7.747 -16.058 1.00 98.19 87 ALA A N 1
ATOM 648 C CA . ALA A 1 87 ? 5.695 -8.567 -17.099 1.00 98.19 87 ALA A CA 1
ATOM 649 C C . ALA A 1 87 ? 6.432 -7.703 -18.141 1.00 98.19 87 ALA A C 1
ATOM 651 O O . ALA A 1 87 ? 7.512 -8.081 -18.594 1.00 98.19 87 ALA A O 1
ATOM 652 N N . ASP A 1 88 ? 5.891 -6.531 -18.496 1.00 98.06 88 ASP A N 1
ATOM 653 C CA . ASP A 1 88 ? 6.558 -5.589 -19.402 1.00 98.06 88 ASP A CA 1
ATOM 654 C C . ASP A 1 88 ? 7.790 -4.929 -18.769 1.00 98.06 88 ASP A C 1
ATOM 656 O O . ASP A 1 88 ? 8.817 -4.804 -19.429 1.00 98.06 88 ASP A O 1
ATOM 660 N N . ILE A 1 89 ? 7.735 -4.582 -17.477 1.00 98.25 89 ILE A N 1
ATOM 661 C CA . ILE A 1 89 ? 8.909 -4.129 -16.708 1.00 98.25 89 ILE A CA 1
ATOM 662 C C . ILE A 1 89 ? 10.027 -5.169 -16.789 1.00 98.25 89 ILE A C 1
ATOM 664 O O . ILE A 1 89 ? 11.167 -4.804 -17.065 1.00 98.25 89 ILE A O 1
ATOM 668 N N . GLY A 1 90 ? 9.707 -6.454 -16.606 1.00 97.69 90 GLY A N 1
ATOM 669 C CA . GLY A 1 90 ? 10.683 -7.539 -16.721 1.00 97.69 90 GLY A CA 1
ATOM 670 C C . GLY A 1 90 ? 11.344 -7.606 -18.101 1.00 97.69 90 GLY A C 1
ATOM 671 O O . GLY A 1 90 ? 12.565 -7.716 -18.189 1.00 97.69 90 GLY A O 1
ATOM 672 N N . LYS A 1 91 ? 10.559 -7.465 -19.179 1.00 97.75 91 LYS A N 1
ATOM 673 C CA . LYS A 1 91 ? 11.084 -7.426 -20.558 1.00 97.75 91 LYS A CA 1
ATOM 674 C C . LYS A 1 91 ? 12.003 -6.227 -20.783 1.00 97.75 91 LYS A C 1
ATOM 676 O O . LYS A 1 91 ? 13.134 -6.399 -21.217 1.00 97.75 91 LYS A O 1
ATOM 681 N N . VAL A 1 92 ? 11.547 -5.029 -20.420 1.00 97.69 92 VAL A N 1
ATOM 682 C CA . VAL A 1 92 ? 12.328 -3.792 -20.570 1.00 97.69 92 VAL A CA 1
ATOM 683 C C . VAL A 1 92 ? 13.607 -3.837 -19.731 1.00 97.69 92 VAL A C 1
ATOM 685 O O . VAL A 1 92 ? 14.647 -3.358 -20.169 1.00 97.69 92 VAL A O 1
ATOM 688 N N . SER A 1 93 ? 13.556 -4.444 -18.545 1.00 97.12 93 SER A N 1
ATOM 689 C CA . SER A 1 93 ? 14.735 -4.667 -17.706 1.00 97.12 93 SER A CA 1
ATOM 690 C C . SER A 1 93 ? 15.768 -5.557 -18.408 1.00 97.12 93 SER A C 1
ATOM 692 O O . SER A 1 93 ? 16.946 -5.210 -18.447 1.00 97.12 93 SER A O 1
ATOM 694 N N . ALA A 1 94 ? 15.334 -6.647 -19.051 1.00 96.75 94 ALA A N 1
ATOM 695 C CA . ALA A 1 94 ? 16.219 -7.515 -19.832 1.00 96.75 94 ALA A CA 1
ATOM 696 C C . ALA A 1 94 ? 16.820 -6.807 -21.068 1.00 96.75 94 ALA A C 1
ATOM 698 O O . ALA A 1 94 ? 17.996 -7.008 -21.397 1.00 96.75 94 ALA A O 1
ATOM 699 N N . ASP A 1 95 ? 16.050 -5.933 -21.724 1.00 95.06 95 ASP A N 1
ATOM 700 C CA . ASP A 1 95 ? 16.555 -5.097 -22.822 1.00 95.06 95 ASP A CA 1
ATOM 701 C C . ASP A 1 95 ? 17.653 -4.143 -22.321 1.00 95.06 95 ASP A C 1
ATOM 703 O O . ASP A 1 95 ? 18.719 -4.024 -22.932 1.00 95.06 95 ASP A O 1
ATOM 707 N N . ILE A 1 96 ? 17.430 -3.495 -21.171 1.00 95.50 96 ILE A N 1
ATOM 708 C CA . ILE A 1 96 ? 18.424 -2.613 -20.549 1.00 95.50 96 ILE A CA 1
ATOM 709 C C . ILE A 1 96 ? 19.651 -3.410 -20.093 1.00 95.50 96 ILE A C 1
ATOM 711 O O . ILE A 1 96 ? 20.762 -2.920 -20.277 1.00 95.50 96 ILE A O 1
ATOM 715 N N . ASP A 1 97 ? 19.499 -4.633 -19.574 1.00 95.62 97 ASP A N 1
ATOM 716 C CA . ASP A 1 97 ? 20.634 -5.506 -19.241 1.00 95.62 97 ASP A CA 1
ATOM 717 C C . ASP A 1 97 ? 21.534 -5.725 -20.468 1.00 95.62 97 ASP A C 1
ATOM 719 O O . ASP A 1 97 ? 22.747 -5.507 -20.387 1.00 95.62 97 ASP A O 1
ATOM 723 N N . THR A 1 98 ? 20.937 -6.039 -21.622 1.00 94.69 98 THR A N 1
ATOM 724 C CA . THR A 1 98 ? 21.663 -6.235 -22.889 1.00 94.69 98 THR A CA 1
ATOM 725 C C . THR A 1 98 ? 22.395 -4.965 -23.331 1.00 94.69 98 THR A C 1
ATOM 727 O O . THR A 1 98 ? 23.580 -5.009 -23.669 1.00 94.69 98 THR A O 1
ATOM 730 N N . LEU A 1 99 ? 21.722 -3.812 -23.281 1.00 93.25 99 LEU A N 1
ATOM 731 C CA . LEU A 1 99 ? 22.313 -2.520 -23.646 1.00 93.25 99 LEU A CA 1
ATOM 732 C C . LEU A 1 99 ? 23.419 -2.100 -22.665 1.00 93.25 99 LEU A C 1
ATOM 734 O O . LEU A 1 99 ? 24.448 -1.550 -23.066 1.00 93.25 99 LEU A O 1
ATOM 738 N N . SER A 1 100 ? 23.239 -2.385 -21.375 1.00 93.25 100 SER A N 1
ATOM 739 C CA . SER A 1 100 ? 24.147 -1.955 -20.312 1.00 93.25 100 SER A CA 1
ATOM 740 C C . SER A 1 100 ? 25.529 -2.597 -20.388 1.00 93.25 100 SER A C 1
ATOM 742 O O . SER A 1 100 ? 26.520 -1.967 -20.001 1.00 93.25 100 SER A O 1
ATOM 744 N N . ALA A 1 101 ? 25.626 -3.793 -20.979 1.00 91.19 101 ALA A N 1
ATOM 745 C CA . ALA A 1 101 ? 26.892 -4.480 -21.226 1.00 91.19 101 ALA A CA 1
ATOM 746 C C . ALA A 1 101 ? 27.850 -3.661 -22.111 1.00 91.19 101 ALA A C 1
ATOM 748 O O . ALA A 1 101 ? 29.067 -3.772 -21.979 1.00 91.19 101 ALA A O 1
ATOM 749 N N . GLN A 1 102 ? 27.311 -2.802 -22.982 1.00 89.31 102 GLN A N 1
ATOM 750 C CA . GLN A 1 102 ? 28.085 -1.969 -23.908 1.00 89.31 102 GLN A CA 1
ATOM 751 C C . GLN A 1 102 ? 28.244 -0.516 -23.428 1.00 89.31 102 GLN A C 1
ATOM 753 O O . GLN A 1 102 ? 28.830 0.325 -24.122 1.00 89.31 102 GLN A O 1
ATOM 758 N N . TRP A 1 103 ? 27.723 -0.173 -22.245 1.00 91.00 103 TRP A N 1
ATOM 759 C CA . TRP A 1 103 ? 27.876 1.171 -21.698 1.00 91.00 103 TRP A CA 1
ATOM 760 C C . TRP A 1 103 ? 29.326 1.446 -21.308 1.00 91.00 103 TRP A C 1
ATOM 762 O O . TRP A 1 103 ? 29.951 0.706 -20.560 1.00 91.00 103 TRP A O 1
ATOM 772 N N . THR A 1 104 ? 29.852 2.584 -21.756 1.00 88.19 104 THR A N 1
ATOM 773 C CA . THR A 1 104 ? 31.237 2.978 -21.454 1.00 88.19 104 THR A CA 1
ATOM 774 C C . THR A 1 104 ? 31.393 3.709 -20.125 1.00 88.19 104 THR A C 1
ATOM 776 O O . THR A 1 104 ? 32.516 3.960 -19.705 1.00 88.19 104 THR A O 1
ATOM 779 N N . ASN A 1 105 ? 30.291 4.114 -19.481 1.00 90.94 105 ASN A N 1
ATOM 780 C CA . ASN A 1 105 ? 30.336 4.785 -18.184 1.00 90.94 105 ASN A CA 1
ATOM 781 C C . ASN A 1 105 ? 30.017 3.777 -17.065 1.00 90.94 105 ASN A C 1
ATOM 783 O O . ASN A 1 105 ? 28.848 3.401 -16.929 1.00 90.94 105 ASN A O 1
ATOM 787 N N . PRO A 1 106 ? 30.996 3.395 -16.224 1.00 91.69 106 PRO A N 1
ATOM 788 C CA . PRO A 1 106 ? 30.778 2.423 -15.151 1.00 91.69 106 PRO A CA 1
ATOM 789 C C . PRO A 1 106 ? 29.755 2.908 -14.114 1.00 91.69 106 PRO A C 1
ATOM 791 O O . PRO A 1 106 ? 29.066 2.097 -13.498 1.00 91.69 106 PRO A O 1
ATOM 794 N N . LYS A 1 107 ? 29.576 4.229 -13.954 1.00 95.25 107 LYS A N 1
ATOM 795 C CA . LYS A 1 107 ? 28.539 4.778 -13.065 1.00 95.25 107 LYS A CA 1
ATOM 796 C C . LYS A 1 107 ? 27.129 4.434 -13.542 1.00 95.25 107 LYS A C 1
ATOM 798 O O . LYS A 1 107 ? 26.265 4.185 -12.710 1.00 95.25 107 LYS A O 1
ATOM 803 N N . ASN A 1 108 ? 26.899 4.391 -14.856 1.00 93.62 108 ASN A N 1
ATOM 804 C CA . ASN A 1 108 ? 25.587 4.037 -15.399 1.00 93.62 108 ASN A CA 1
ATOM 805 C C . ASN A 1 108 ? 25.280 2.562 -15.123 1.00 93.62 108 ASN A C 1
ATOM 807 O O . ASN A 1 108 ? 24.182 2.242 -14.683 1.00 93.62 108 ASN A O 1
ATOM 811 N N . GLN A 1 109 ? 26.265 1.678 -15.308 1.00 93.50 109 GLN A N 1
ATOM 812 C CA . GLN A 1 109 ? 26.123 0.248 -15.009 1.00 93.50 109 GLN A CA 1
ATOM 813 C C . GLN A 1 109 ? 25.841 0.012 -13.520 1.00 93.50 109 GLN A C 1
ATOM 815 O O . GLN A 1 109 ? 24.933 -0.739 -13.173 1.00 93.50 109 GLN A O 1
ATOM 820 N N . ALA A 1 110 ? 26.564 0.704 -12.634 1.00 95.12 110 ALA A N 1
ATOM 821 C CA . ALA A 1 110 ? 26.314 0.640 -11.196 1.00 95.12 110 ALA A CA 1
ATOM 822 C C . ALA A 1 110 ? 24.908 1.148 -10.825 1.00 95.12 110 ALA A C 1
ATOM 824 O O . ALA A 1 110 ? 24.213 0.506 -10.039 1.00 95.12 110 ALA A O 1
ATOM 825 N N . ALA A 1 111 ? 24.464 2.262 -11.420 1.00 95.56 111 ALA A N 1
ATOM 826 C CA . ALA A 1 111 ? 23.126 2.806 -11.199 1.00 95.56 111 ALA A CA 1
ATOM 827 C C . ALA A 1 111 ? 22.024 1.844 -11.666 1.00 95.56 111 ALA A C 1
ATOM 829 O O . ALA A 1 111 ? 21.032 1.668 -10.964 1.00 95.56 111 ALA A O 1
ATOM 830 N N . TRP A 1 112 ? 22.212 1.182 -12.811 1.00 96.56 112 TRP A N 1
ATOM 831 C CA . TRP A 1 112 ? 21.274 0.175 -13.299 1.00 96.56 112 TRP A CA 1
ATOM 832 C C . TRP A 1 112 ? 21.198 -1.044 -12.373 1.00 96.56 112 TRP A C 1
ATOM 834 O O . TRP A 1 112 ? 20.106 -1.468 -12.001 1.00 96.56 112 TRP A O 1
ATOM 844 N N . THR A 1 113 ? 22.341 -1.552 -11.908 1.00 96.06 113 THR A N 1
ATOM 845 C CA . THR A 1 113 ? 22.378 -2.642 -10.920 1.00 96.06 113 THR A CA 1
ATOM 846 C C . THR A 1 113 ? 21.647 -2.268 -9.629 1.00 96.06 113 THR A C 1
ATOM 848 O O . THR A 1 113 ? 20.851 -3.060 -9.130 1.00 96.06 113 THR A O 1
ATOM 851 N N . ALA A 1 114 ? 21.860 -1.054 -9.112 1.00 97.31 114 ALA A N 1
ATOM 852 C CA . ALA A 1 114 ? 21.145 -0.568 -7.933 1.00 97.31 114 ALA A CA 1
ATOM 853 C C . ALA A 1 114 ? 19.632 -0.434 -8.187 1.00 97.31 114 ALA A C 1
ATOM 855 O O . ALA A 1 114 ? 18.828 -0.826 -7.342 1.00 97.31 114 ALA A O 1
ATOM 856 N N . MET A 1 115 ? 19.236 0.062 -9.366 1.00 96.12 115 MET A N 1
ATOM 857 C CA . MET A 1 115 ? 17.830 0.202 -9.751 1.00 96.12 115 MET A CA 1
ATOM 858 C C . MET A 1 115 ? 17.095 -1.141 -9.748 1.00 96.12 115 MET A C 1
ATOM 860 O O . MET A 1 115 ? 15.948 -1.189 -9.315 1.00 96.12 115 MET A O 1
ATOM 864 N N . LYS A 1 116 ? 17.739 -2.233 -10.178 1.00 96.31 116 LYS A N 1
ATOM 865 C CA . LYS A 1 116 ? 17.126 -3.572 -10.141 1.00 96.31 116 LYS A CA 1
ATOM 866 C C . LYS A 1 116 ? 16.747 -3.994 -8.720 1.00 96.31 116 LYS A C 1
ATOM 868 O O . LYS A 1 116 ? 15.619 -4.418 -8.506 1.00 96.31 116 LYS A O 1
ATOM 873 N N . GLY A 1 117 ? 17.630 -3.767 -7.744 1.00 97.06 117 GLY A N 1
ATOM 874 C CA . GLY A 1 117 ? 17.310 -4.022 -6.334 1.00 97.06 117 GLY A CA 1
ATOM 875 C C . GLY A 1 117 ? 16.113 -3.199 -5.847 1.00 97.06 117 GLY A C 1
ATOM 876 O O . GLY A 1 117 ? 15.197 -3.734 -5.227 1.00 97.06 117 GLY A O 1
ATOM 877 N N . VAL A 1 118 ? 16.063 -1.913 -6.210 1.00 97.88 118 VAL A N 1
ATOM 878 C CA . VAL A 1 118 ? 14.924 -1.039 -5.879 1.00 97.88 118 VAL A CA 1
ATOM 879 C C . VAL A 1 118 ? 13.631 -1.509 -6.558 1.00 97.88 118 VAL A C 1
ATOM 881 O O . VAL A 1 118 ? 12.566 -1.450 -5.945 1.00 97.88 118 VAL A O 1
ATOM 884 N N . LEU A 1 119 ? 13.694 -1.992 -7.803 1.00 97.50 119 LEU A N 1
ATOM 885 C CA . LEU A 1 119 ? 12.535 -2.538 -8.515 1.00 97.50 119 LEU A CA 1
ATOM 886 C C . LEU A 1 119 ? 11.980 -3.790 -7.835 1.00 97.50 119 LEU A C 1
ATOM 888 O O . LEU A 1 119 ? 10.761 -3.901 -7.709 1.00 97.50 119 LEU A O 1
ATOM 892 N N . ASP A 1 120 ? 12.841 -4.688 -7.360 1.00 97.38 120 ASP A N 1
ATOM 893 C CA . ASP A 1 120 ? 12.420 -5.901 -6.651 1.00 97.38 120 ASP A CA 1
ATOM 894 C C . ASP A 1 120 ? 11.742 -5.561 -5.315 1.00 97.38 120 ASP A C 1
ATOM 896 O O . ASP A 1 120 ? 10.652 -6.061 -5.008 1.00 97.38 120 ASP A O 1
ATOM 900 N N . GLU A 1 121 ? 12.335 -4.646 -4.542 1.00 98.00 121 GLU A N 1
ATOM 901 C CA . GLU A 1 121 ? 11.733 -4.133 -3.307 1.00 98.00 121 GLU A CA 1
ATOM 902 C C . GLU A 1 121 ? 10.376 -3.471 -3.575 1.00 98.00 121 GLU A C 1
ATOM 904 O O . GLU A 1 121 ? 9.397 -3.709 -2.857 1.00 98.00 121 GLU A O 1
ATOM 909 N N . PHE A 1 122 ? 10.293 -2.676 -4.642 1.00 97.62 122 PHE A N 1
ATOM 910 C CA . PHE A 1 122 ? 9.070 -2.004 -5.056 1.00 97.62 122 PHE A CA 1
ATOM 911 C C . PHE A 1 122 ? 7.981 -2.994 -5.492 1.00 97.62 122 PHE A C 1
ATOM 913 O O . PHE A 1 122 ? 6.826 -2.853 -5.078 1.00 97.62 122 PHE A O 1
ATOM 920 N N . ALA A 1 123 ? 8.334 -4.033 -6.256 1.00 97.25 123 ALA A N 1
ATOM 921 C CA . ALA A 1 123 ? 7.420 -5.103 -6.655 1.00 97.25 123 ALA A CA 1
ATOM 922 C C . ALA A 1 123 ? 6.834 -5.819 -5.433 1.00 97.25 123 ALA A C 1
ATOM 924 O O . ALA A 1 123 ? 5.613 -5.995 -5.329 1.00 97.25 123 ALA A O 1
ATOM 925 N N . ALA A 1 124 ? 7.696 -6.179 -4.477 1.00 97.94 124 ALA A N 1
ATOM 926 C CA . ALA A 1 124 ? 7.300 -6.835 -3.239 1.00 97.94 124 ALA A CA 1
ATOM 927 C C . ALA A 1 124 ? 6.397 -5.937 -2.378 1.00 97.94 124 ALA A C 1
ATOM 929 O O . ALA A 1 124 ? 5.394 -6.406 -1.831 1.00 97.94 124 ALA A O 1
ATOM 930 N N . ALA A 1 125 ? 6.710 -4.642 -2.277 1.00 97.81 125 ALA A N 1
ATOM 931 C CA . ALA A 1 125 ? 5.881 -3.675 -1.564 1.00 97.81 125 ALA A CA 1
ATOM 932 C C . ALA A 1 125 ? 4.489 -3.544 -2.202 1.00 97.81 125 ALA A C 1
ATOM 934 O O . ALA A 1 125 ? 3.480 -3.651 -1.502 1.00 97.81 125 ALA A O 1
ATOM 935 N N . GLN A 1 126 ? 4.411 -3.395 -3.528 1.00 97.56 126 GLN A N 1
ATOM 936 C CA . GLN A 1 126 ? 3.129 -3.345 -4.234 1.00 97.56 126 GLN A CA 1
ATOM 937 C C . GLN A 1 126 ? 2.315 -4.633 -4.067 1.00 97.56 126 GLN A C 1
ATOM 939 O O . GLN A 1 126 ? 1.101 -4.565 -3.893 1.00 97.56 126 GLN A O 1
ATOM 944 N N . ALA A 1 127 ? 2.962 -5.802 -4.101 1.00 96.88 127 ALA A N 1
ATOM 945 C CA . ALA A 1 127 ? 2.285 -7.083 -3.909 1.00 96.88 127 ALA A CA 1
ATOM 946 C C . ALA A 1 127 ? 1.667 -7.202 -2.506 1.00 96.88 127 ALA A C 1
ATOM 948 O O . ALA A 1 127 ? 0.530 -7.655 -2.377 1.00 96.88 127 ALA A O 1
ATOM 949 N N . LYS A 1 128 ? 2.374 -6.736 -1.465 1.00 96.56 128 LYS A N 1
ATOM 950 C CA . LYS A 1 128 ? 1.835 -6.670 -0.095 1.00 96.56 128 LYS A CA 1
ATOM 951 C C . LYS A 1 128 ? 0.610 -5.759 -0.013 1.00 96.56 128 LYS A C 1
ATOM 953 O O . LYS A 1 128 ? -0.387 -6.146 0.588 1.00 96.56 128 LYS A O 1
ATOM 958 N N . VAL A 1 129 ? 0.668 -4.579 -0.635 1.00 95.88 129 VAL A N 1
ATOM 959 C CA . VAL A 1 129 ? -0.469 -3.644 -0.667 1.00 95.88 129 VAL A CA 1
ATOM 960 C C . VAL A 1 129 ? -1.659 -4.258 -1.401 1.00 95.88 129 VAL A C 1
ATOM 962 O O . VAL A 1 129 ? -2.768 -4.221 -0.883 1.00 95.88 129 VAL A O 1
ATOM 965 N N . GLU A 1 130 ? -1.448 -4.870 -2.569 1.00 96.31 130 GLU A N 1
ATOM 966 C CA . GLU A 1 130 ? -2.532 -5.506 -3.329 1.00 96.31 130 GLU A CA 1
ATOM 967 C C . GLU A 1 130 ? -3.206 -6.648 -2.557 1.00 96.31 130 GLU A C 1
ATOM 969 O O . GLU A 1 130 ? -4.423 -6.809 -2.660 1.00 96.31 130 GLU A O 1
ATOM 974 N N . ALA A 1 131 ? -2.429 -7.430 -1.800 1.00 95.25 131 ALA A N 1
ATOM 975 C CA . ALA A 1 131 ? -2.934 -8.553 -1.014 1.00 95.25 131 ALA A CA 1
ATOM 976 C C . ALA A 1 131 ? -3.819 -8.117 0.165 1.00 95.25 131 ALA A C 1
ATOM 978 O O . ALA A 1 131 ? -4.725 -8.857 0.538 1.00 95.25 131 ALA A O 1
ATOM 979 N N . ILE A 1 132 ? -3.548 -6.941 0.738 1.00 94.56 132 ILE A N 1
ATOM 980 C CA . ILE A 1 132 ? -4.271 -6.389 1.893 1.00 94.56 132 ILE A CA 1
ATOM 981 C C . ILE A 1 132 ? -5.432 -5.483 1.450 1.00 94.56 132 ILE A C 1
ATOM 983 O O . ILE A 1 132 ? -6.439 -5.372 2.138 1.00 94.56 132 ILE A O 1
ATOM 987 N N . ALA A 1 133 ? -5.309 -4.808 0.308 1.00 93.44 133 ALA A N 1
ATOM 988 C CA . ALA A 1 133 ? -6.330 -3.882 -0.166 1.00 93.44 133 ALA A CA 1
ATOM 989 C C . ALA A 1 133 ? -7.670 -4.585 -0.433 1.00 93.44 133 ALA A C 1
ATOM 991 O O . ALA A 1 133 ? -7.713 -5.644 -1.067 1.00 93.44 133 ALA A O 1
ATOM 992 N N . ASN A 1 134 ? -8.766 -3.938 -0.028 1.00 91.00 134 ASN A N 1
ATOM 993 C CA . ASN A 1 134 ? -10.130 -4.467 -0.061 1.00 91.00 134 ASN A CA 1
ATOM 994 C C . ASN A 1 134 ? -10.345 -5.714 0.824 1.00 91.00 134 ASN A C 1
ATOM 996 O O . ASN A 1 134 ? -11.297 -6.468 0.600 1.00 91.00 134 ASN A O 1
ATOM 1000 N N . THR A 1 135 ? -9.498 -5.940 1.833 1.00 91.00 135 THR A N 1
ATOM 1001 C CA . THR A 1 135 ? -9.703 -6.973 2.861 1.00 91.00 135 THR A CA 1
ATOM 1002 C C . THR A 1 135 ? -9.873 -6.338 4.250 1.00 91.00 135 THR A C 1
ATOM 1004 O O . THR A 1 135 ? -9.506 -5.178 4.452 1.00 91.00 135 THR A O 1
ATOM 1007 N N . PRO A 1 136 ? -10.438 -7.047 5.249 1.00 87.25 136 PRO A N 1
ATOM 1008 C CA . PRO A 1 136 ? -10.549 -6.519 6.614 1.00 87.25 136 PRO A CA 1
ATOM 1009 C C . PRO A 1 136 ? -9.202 -6.114 7.233 1.00 87.25 136 PRO A C 1
ATOM 1011 O O . PRO A 1 136 ? -9.139 -5.204 8.064 1.00 87.25 136 PRO A O 1
ATOM 1014 N N . GLU A 1 137 ? -8.122 -6.768 6.809 1.00 88.06 137 GLU A N 1
ATOM 1015 C CA . GLU A 1 137 ? -6.747 -6.503 7.227 1.00 88.06 137 GLU A CA 1
ATOM 1016 C C . GLU A 1 137 ? -6.230 -5.139 6.748 1.00 88.06 137 GLU A C 1
ATOM 1018 O O . GLU A 1 137 ? -5.252 -4.645 7.308 1.00 88.06 137 GLU A O 1
ATOM 1023 N N . GLU A 1 138 ? -6.897 -4.494 5.781 1.00 89.94 138 GLU A N 1
ATOM 1024 C CA . GLU A 1 138 ? -6.613 -3.111 5.378 1.00 89.94 138 GLU A CA 1
ATOM 1025 C C . GLU A 1 138 ? -6.808 -2.129 6.538 1.00 89.94 138 GLU A C 1
ATOM 1027 O O . GLU A 1 138 ? -6.080 -1.144 6.667 1.00 89.94 138 GLU A O 1
ATOM 1032 N N . GLN A 1 139 ? -7.780 -2.406 7.410 1.00 90.69 139 GLN A N 1
ATOM 1033 C CA . GLN A 1 139 ? -8.128 -1.562 8.550 1.00 90.69 139 GLN A CA 1
ATOM 1034 C C . GLN A 1 139 ? -8.165 -2.405 9.832 1.00 90.69 139 GLN A C 1
ATOM 1036 O O . GLN A 1 139 ? -9.236 -2.608 10.415 1.00 90.69 139 GLN A O 1
ATOM 1041 N N . PRO A 1 140 ? -7.004 -2.876 10.330 1.00 91.44 140 PRO A N 1
ATOM 1042 C CA . PRO A 1 140 ? -6.945 -3.888 11.386 1.00 91.44 140 PRO A CA 1
ATOM 1043 C C . PRO A 1 140 ? -7.586 -3.409 12.693 1.00 91.44 140 PRO A C 1
ATOM 1045 O O . PRO A 1 140 ? -8.262 -4.171 13.381 1.00 91.44 140 PRO A O 1
ATOM 1048 N N . ALA A 1 141 ? -7.446 -2.123 13.026 1.00 92.81 141 ALA A N 1
ATOM 1049 C CA . ALA A 1 141 ? -8.078 -1.547 14.211 1.00 92.81 141 ALA A CA 1
ATOM 1050 C C . ALA A 1 141 ? -9.610 -1.484 14.084 1.00 92.81 141 ALA A C 1
ATOM 1052 O O . ALA A 1 141 ? -10.324 -1.747 15.052 1.00 92.81 141 ALA A O 1
ATOM 1053 N N . THR A 1 142 ? -10.121 -1.173 12.889 1.00 93.12 142 THR A N 1
ATOM 1054 C CA . THR A 1 142 ? -11.561 -1.205 12.599 1.00 93.12 142 THR A CA 1
ATOM 1055 C C . THR A 1 142 ? -12.081 -2.631 12.653 1.00 93.12 142 THR A C 1
ATOM 1057 O O . THR A 1 142 ? -13.134 -2.853 13.242 1.00 93.12 142 THR A O 1
ATOM 1060 N N . HIS A 1 143 ? -11.320 -3.594 12.132 1.00 92.81 143 HIS A N 1
ATOM 1061 C CA . HIS A 1 143 ? -11.656 -5.010 12.208 1.00 92.81 143 HIS A CA 1
ATOM 1062 C C . HIS A 1 143 ? -11.763 -5.507 13.660 1.00 92.81 143 HIS A C 1
ATOM 1064 O O . HIS A 1 143 ? -12.772 -6.104 14.022 1.00 92.81 143 HIS A O 1
ATOM 1070 N N . VAL A 1 144 ? -10.797 -5.188 14.532 1.00 94.81 144 VAL A N 1
ATOM 1071 C CA . VAL A 1 144 ? -10.888 -5.515 15.973 1.00 94.81 144 VAL A CA 1
ATOM 1072 C C . VAL A 1 144 ? -12.099 -4.837 16.624 1.00 94.81 144 VAL A C 1
ATOM 1074 O O . VAL A 1 144 ? -12.818 -5.456 17.413 1.00 94.81 144 VAL A O 1
ATOM 1077 N N . LEU A 1 145 ? -12.363 -3.568 16.290 1.00 94.06 145 LEU A N 1
ATOM 1078 C CA . LEU A 1 145 ? -13.509 -2.843 16.836 1.00 94.06 145 LEU A CA 1
ATOM 1079 C C . LEU A 1 145 ? -14.837 -3.513 16.464 1.00 94.06 145 LEU A C 1
ATOM 1081 O O . LEU A 1 145 ? -15.700 -3.659 17.328 1.00 94.06 145 LEU A O 1
ATOM 1085 N N . THR A 1 146 ? -15.022 -3.879 15.197 1.00 92.94 146 THR A N 1
ATOM 1086 C CA . THR A 1 146 ? -16.292 -4.422 14.699 1.00 92.94 146 THR A CA 1
ATOM 1087 C C . THR A 1 146 ? -16.478 -5.892 15.051 1.00 92.94 146 THR A C 1
ATOM 1089 O O . THR A 1 146 ? -17.592 -6.272 15.410 1.00 92.94 146 THR A O 1
ATOM 1092 N N . ARG A 1 147 ? -15.413 -6.701 14.988 1.00 93.81 147 ARG A N 1
ATOM 1093 C CA . ARG A 1 147 ? -15.462 -8.142 15.269 1.00 93.81 147 ARG A CA 1
ATOM 1094 C C . ARG A 1 147 ? -15.565 -8.444 16.762 1.00 93.81 147 ARG A C 1
ATOM 1096 O O . ARG A 1 147 ? -16.346 -9.306 17.145 1.00 93.81 147 ARG A O 1
ATOM 1103 N N . ASP A 1 148 ? -14.794 -7.739 17.591 1.00 93.50 148 ASP A N 1
ATOM 1104 C CA . ASP A 1 148 ? -14.630 -8.090 19.007 1.00 93.50 148 ASP A CA 1
ATOM 1105 C C . ASP A 1 148 ? -15.243 -7.048 19.941 1.00 93.50 148 ASP A C 1
ATOM 1107 O O . ASP A 1 148 ? -16.147 -7.341 20.727 1.00 93.50 148 ASP A O 1
ATOM 1111 N N . ALA A 1 149 ? -14.757 -5.806 19.869 1.00 93.88 149 ALA A N 1
ATOM 1112 C CA . ALA A 1 149 ? -15.050 -4.821 20.906 1.00 93.88 149 ALA A CA 1
ATOM 1113 C C . ALA A 1 149 ? -16.516 -4.353 20.897 1.00 93.88 149 ALA A C 1
ATOM 1115 O O . ALA A 1 149 ? -17.106 -4.181 21.965 1.00 93.88 149 ALA A O 1
ATOM 1116 N N . ALA A 1 150 ? -17.125 -4.156 19.723 1.00 94.06 150 ALA A N 1
ATOM 1117 C CA . ALA A 1 150 ? -18.516 -3.722 19.612 1.00 94.06 150 ALA A CA 1
ATOM 1118 C C . ALA A 1 150 ? -19.519 -4.792 20.099 1.00 94.06 150 ALA A C 1
ATOM 1120 O O . ALA A 1 150 ? -20.385 -4.432 20.904 1.00 94.06 150 ALA A O 1
ATOM 1121 N N . PRO A 1 151 ? -19.402 -6.084 19.723 1.00 96.44 151 PRO A N 1
ATOM 1122 C CA . PRO A 1 151 ? -20.228 -7.146 20.303 1.00 96.44 151 PRO A CA 1
ATOM 1123 C C . PRO A 1 151 ? -20.091 -7.260 21.824 1.00 96.44 151 PRO A C 1
ATOM 1125 O O . PRO A 1 151 ? -21.099 -7.279 22.531 1.00 96.44 151 PRO A O 1
ATOM 1128 N N . LEU A 1 152 ? -18.862 -7.244 22.353 1.00 95.62 152 LEU A N 1
ATOM 1129 C CA . LEU A 1 152 ? -18.630 -7.305 23.802 1.00 95.62 152 LEU A CA 1
ATOM 1130 C C . LEU A 1 152 ? -19.241 -6.103 24.535 1.00 95.62 152 LEU A C 1
ATOM 1132 O O . LEU A 1 152 ? -19.868 -6.261 25.584 1.00 95.62 152 LEU A O 1
ATOM 1136 N N . ALA A 1 153 ? -19.111 -4.901 23.972 1.00 93.62 153 ALA A N 1
ATOM 1137 C CA . ALA A 1 153 ? -19.733 -3.704 24.526 1.00 93.62 153 ALA A CA 1
ATOM 1138 C C . ALA A 1 153 ? -21.269 -3.777 24.490 1.00 93.62 153 ALA A C 1
ATOM 1140 O O . ALA A 1 153 ? -21.916 -3.317 25.430 1.00 93.62 153 ALA A O 1
ATOM 1141 N N . SER A 1 154 ? -21.852 -4.370 23.442 1.00 93.25 154 SER A N 1
ATOM 1142 C CA . SER A 1 154 ? -23.300 -4.586 23.336 1.00 93.25 154 SER A CA 1
ATOM 1143 C C . SER A 1 154 ? -23.811 -5.515 24.439 1.00 93.25 154 SER A C 1
ATOM 1145 O O . SER A 1 154 ? -24.773 -5.167 25.125 1.00 93.25 154 SER A O 1
ATOM 1147 N N . ILE A 1 155 ? -23.114 -6.632 24.679 1.00 95.31 155 ILE A N 1
ATOM 1148 C CA . ILE A 1 155 ? -23.424 -7.558 25.777 1.00 95.31 155 ILE A CA 1
ATOM 1149 C C . ILE A 1 155 ? -23.345 -6.823 27.118 1.00 95.31 155 ILE A C 1
ATOM 1151 O O . ILE A 1 155 ? -24.314 -6.822 27.872 1.00 95.31 155 ILE A O 1
ATOM 1155 N N . LEU A 1 156 ? -22.240 -6.118 27.391 1.00 92.81 156 LEU A N 1
ATOM 1156 C CA . LEU A 1 156 ? -22.060 -5.372 28.641 1.00 92.81 156 LEU A CA 1
ATOM 1157 C C . LEU A 1 156 ? -23.186 -4.352 28.883 1.00 92.81 156 LEU A C 1
ATOM 1159 O O . LEU A 1 156 ? -23.719 -4.259 29.988 1.00 92.81 156 LEU A O 1
ATOM 1163 N N . VAL A 1 157 ? -23.554 -3.578 27.858 1.00 93.38 157 VAL A N 1
ATOM 1164 C CA . VAL A 1 157 ? -24.627 -2.576 27.949 1.00 93.38 157 VAL A CA 1
ATOM 1165 C C . VAL A 1 157 ? -25.994 -3.235 28.152 1.00 93.38 157 VAL A C 1
ATOM 1167 O O . VAL A 1 157 ? -26.802 -2.702 28.919 1.00 93.38 157 VAL A O 1
ATOM 1170 N N . SER A 1 158 ? -26.250 -4.372 27.500 1.00 94.56 158 SER A N 1
ATOM 1171 C CA . SER A 1 158 ? -27.492 -5.135 27.658 1.00 94.56 158 SER A CA 1
ATOM 1172 C C . SER A 1 158 ? -27.632 -5.681 29.077 1.00 94.56 158 SER A C 1
ATOM 1174 O O . SER A 1 158 ? -28.632 -5.406 29.740 1.00 94.56 158 SER A O 1
ATOM 1176 N N . GLU A 1 159 ? -26.599 -6.349 29.593 1.00 94.44 159 GLU A N 1
ATOM 1177 C CA . GLU A 1 159 ? -26.619 -6.924 30.940 1.00 94.44 159 GLU A CA 1
ATOM 1178 C C . GLU A 1 159 ? -26.764 -5.845 32.018 1.00 94.44 159 GLU A C 1
ATOM 1180 O O . GLU A 1 159 ? -27.637 -5.950 32.875 1.00 94.44 159 GLU A O 1
ATOM 1185 N N . ILE A 1 160 ? -26.014 -4.740 31.934 1.00 92.62 160 ILE A N 1
ATOM 1186 C CA . ILE A 1 160 ? -26.195 -3.622 32.876 1.00 92.62 160 ILE A CA 1
ATOM 1187 C C . ILE A 1 160 ? -27.609 -3.037 32.777 1.00 92.62 160 ILE A C 1
ATOM 1189 O O . ILE A 1 160 ? -28.185 -2.649 33.789 1.00 92.62 160 ILE A O 1
ATOM 1193 N N . THR A 1 161 ? -28.194 -2.975 31.579 1.00 93.56 161 THR A N 1
ATOM 1194 C CA . THR A 1 161 ? -29.568 -2.483 31.416 1.00 93.56 161 THR A CA 1
ATOM 1195 C C . THR A 1 161 ? -30.579 -3.410 32.083 1.00 93.56 161 THR A C 1
ATOM 1197 O O . THR A 1 161 ? -31.464 -2.904 32.765 1.00 93.56 161 THR A O 1
ATOM 1200 N N . LYS A 1 162 ? -30.416 -4.736 31.979 1.00 93.38 162 LYS A N 1
ATOM 1201 C CA . LYS A 1 162 ? -31.259 -5.699 32.707 1.00 93.38 162 LYS A CA 1
ATOM 1202 C C . LYS A 1 162 ? -31.174 -5.489 34.219 1.00 93.38 162 LYS A C 1
ATOM 1204 O O . LYS A 1 162 ? -32.211 -5.451 34.875 1.00 93.38 162 LYS A O 1
ATOM 1209 N N . ILE A 1 163 ? -29.966 -5.286 34.754 1.00 91.12 163 ILE A N 1
ATOM 1210 C CA . ILE A 1 163 ? -29.774 -5.032 36.191 1.00 91.12 163 ILE A CA 1
ATOM 1211 C C . ILE A 1 163 ? -30.439 -3.707 36.597 1.00 91.12 163 ILE A C 1
ATOM 1213 O O . ILE A 1 163 ? -31.161 -3.672 37.586 1.00 91.12 163 ILE A O 1
ATOM 1217 N N . ILE A 1 164 ? -30.284 -2.633 35.810 1.00 91.56 164 ILE A N 1
ATOM 1218 C CA . ILE A 1 164 ? -30.965 -1.348 36.061 1.00 91.56 164 ILE A CA 1
ATOM 1219 C C . ILE A 1 164 ? -32.493 -1.512 36.049 1.00 91.56 164 ILE A C 1
ATOM 1221 O O . ILE A 1 164 ? -33.174 -0.933 36.892 1.00 91.56 164 ILE A O 1
ATOM 1225 N N . THR A 1 165 ? -33.045 -2.274 35.100 1.00 92.31 165 THR A N 1
ATOM 1226 C CA . THR A 1 165 ? -34.492 -2.519 35.016 1.00 92.31 165 THR A CA 1
ATOM 1227 C C . THR A 1 165 ? -35.001 -3.296 36.228 1.00 92.31 165 THR A C 1
ATOM 1229 O O . THR A 1 165 ? -36.031 -2.920 36.780 1.00 92.31 165 THR A O 1
ATOM 1232 N N . ALA A 1 166 ? -34.275 -4.327 36.669 1.00 90.12 166 ALA A N 1
ATOM 1233 C CA . ALA A 1 166 ? -34.612 -5.068 37.884 1.00 90.12 166 ALA A CA 1
ATOM 1234 C C . ALA A 1 166 ? -34.551 -4.169 39.133 1.00 90.12 166 ALA A C 1
ATOM 1236 O O . ALA A 1 166 ? -35.461 -4.187 39.957 1.00 90.12 166 ALA A O 1
ATOM 1237 N N . GLU A 1 167 ? -33.525 -3.321 39.227 1.00 88.88 167 GLU A N 1
ATOM 1238 C CA . GLU A 1 167 ? -33.336 -2.378 40.333 1.00 88.88 167 GLU A CA 1
ATOM 1239 C C . GLU A 1 167 ? -34.476 -1.356 40.446 1.00 88.88 167 GLU A C 1
ATOM 1241 O O . GLU A 1 167 ? -34.840 -0.945 41.545 1.00 88.88 167 GLU A O 1
ATOM 1246 N N . GLY A 1 168 ? -35.082 -0.977 39.317 1.00 87.31 168 GLY A N 1
ATOM 1247 C CA . GLY A 1 168 ? -36.215 -0.051 39.276 1.00 87.31 168 GLY A CA 1
ATOM 1248 C C . GLY A 1 168 ? -37.504 -0.577 39.921 1.00 87.31 168 GLY A C 1
ATOM 1249 O O . GLY A 1 168 ? -38.380 0.227 40.229 1.00 87.31 168 GLY A O 1
ATOM 1250 N N . ALA A 1 169 ? -37.629 -1.890 40.143 1.00 88.69 169 ALA A N 1
ATOM 1251 C CA . ALA A 1 169 ? -38.800 -2.502 40.782 1.00 88.69 169 ALA A CA 1
ATOM 1252 C C . ALA A 1 169 ? -38.721 -2.529 42.321 1.00 88.69 169 ALA A C 1
ATOM 1254 O O . ALA A 1 169 ? -39.646 -2.997 42.983 1.00 88.69 169 ALA A O 1
ATOM 1255 N N . LEU A 1 170 ? -37.614 -2.060 42.897 1.00 87.88 170 LEU A N 1
ATOM 1256 C CA . LEU A 1 170 ? -37.277 -2.253 44.302 1.00 87.88 170 LEU A CA 1
ATOM 1257 C C . LEU A 1 170 ? -37.265 -0.917 45.073 1.00 87.88 170 LEU A C 1
ATOM 1259 O O . LEU A 1 170 ? -37.170 0.154 44.466 1.00 87.88 170 LEU A O 1
ATOM 1263 N N . PRO A 1 171 ? -37.365 -0.938 46.418 1.00 88.75 171 PRO A N 1
ATOM 1264 C CA . PRO A 1 171 ? -37.416 0.282 47.221 1.00 88.75 171 PRO A CA 1
ATOM 1265 C C . PRO A 1 171 ? -36.175 1.165 47.050 1.00 88.75 171 PRO A C 1
ATOM 1267 O O . PRO A 1 171 ? -35.035 0.700 47.074 1.00 88.75 171 PRO A O 1
ATOM 1270 N N . ALA A 1 172 ? -36.393 2.473 46.931 1.00 88.88 172 ALA A N 1
ATOM 1271 C CA . ALA A 1 172 ? -35.339 3.438 46.642 1.00 88.88 172 ALA A CA 1
ATOM 1272 C C . ALA A 1 172 ? -34.553 3.863 47.904 1.00 88.88 172 ALA A C 1
ATOM 1274 O O . ALA A 1 172 ? -34.652 5.016 48.339 1.00 88.88 172 ALA A O 1
ATOM 1275 N N . THR A 1 173 ? -33.764 2.949 48.480 1.00 90.69 173 THR A N 1
ATOM 1276 C CA . THR A 1 173 ? -32.844 3.258 49.595 1.00 90.69 173 THR A CA 1
ATOM 1277 C C . THR A 1 173 ? -31.644 4.098 49.123 1.00 90.69 173 THR A C 1
ATOM 1279 O O . THR A 1 173 ? -31.352 4.133 47.920 1.00 90.69 173 THR A O 1
ATOM 1282 N N . PRO A 1 174 ? -30.932 4.801 50.026 1.00 88.25 174 PRO A N 1
ATOM 1283 C CA . PRO A 1 174 ? -29.718 5.540 49.669 1.00 88.25 174 PRO A CA 1
ATOM 1284 C C . PRO A 1 174 ? -28.665 4.678 48.952 1.00 88.25 174 PRO A C 1
ATOM 1286 O O . PRO A 1 174 ? -28.092 5.109 47.949 1.00 88.25 174 PRO A O 1
ATOM 1289 N N . GLU A 1 175 ? -28.468 3.442 49.408 1.00 87.19 175 GLU A N 1
ATOM 1290 C CA . GLU A 1 175 ? -27.495 2.486 48.867 1.00 87.19 175 GLU A CA 1
ATOM 1291 C C . GLU A 1 175 ? -27.888 2.047 47.450 1.00 87.19 175 GLU A C 1
ATOM 1293 O O . GLU A 1 175 ? -27.071 2.071 46.528 1.00 87.19 175 GLU A O 1
ATOM 1298 N N . ARG A 1 176 ? -29.171 1.730 47.249 1.00 88.69 176 ARG A N 1
ATOM 1299 C CA . ARG A 1 176 ? -29.732 1.313 45.955 1.00 88.69 176 ARG A CA 1
ATOM 1300 C C . ARG A 1 176 ? -29.720 2.444 44.925 1.00 88.69 176 ARG A C 1
ATOM 1302 O O . ARG A 1 176 ? -29.358 2.246 43.764 1.00 88.69 176 ARG A O 1
ATOM 1309 N N . LYS A 1 177 ? -29.984 3.685 45.353 1.00 89.31 177 LYS A N 1
ATOM 1310 C CA . LYS A 1 177 ? -29.805 4.876 44.500 1.00 89.31 177 LYS A CA 1
ATOM 1311 C C . LYS A 1 177 ? -28.348 5.060 44.066 1.00 89.31 177 LYS A C 1
ATOM 1313 O O . LYS A 1 177 ? -28.099 5.369 42.898 1.00 89.31 177 LYS A O 1
ATOM 1318 N N . ALA A 1 178 ? -27.389 4.855 44.971 1.00 88.12 178 ALA A N 1
ATOM 1319 C CA . ALA A 1 178 ? -25.968 4.921 44.635 1.00 88.12 178 ALA A CA 1
ATOM 1320 C C . ALA A 1 178 ? -25.572 3.825 43.628 1.00 88.12 178 ALA A C 1
ATOM 1322 O O . ALA A 1 178 ? -24.875 4.111 42.649 1.00 88.12 178 ALA A O 1
ATOM 1323 N N . LEU A 1 179 ? -26.077 2.601 43.815 1.00 88.88 179 LEU A N 1
ATOM 1324 C CA . LEU A 1 179 ? -25.881 1.471 42.903 1.00 88.88 179 LEU A CA 1
ATOM 1325 C C . LEU A 1 179 ? -26.412 1.767 41.494 1.00 88.88 179 LEU A C 1
ATOM 1327 O O . LEU A 1 179 ? -25.693 1.587 40.507 1.00 88.88 179 LEU A O 1
ATOM 1331 N N . LEU A 1 180 ? -27.624 2.318 41.391 1.00 90.75 180 LEU A N 1
ATOM 1332 C CA . LEU A 1 180 ? -28.216 2.730 40.117 1.00 90.75 180 LEU A CA 1
ATOM 1333 C C . LEU A 1 180 ? -27.370 3.796 39.401 1.00 90.75 180 LEU A C 1
ATOM 1335 O O . LEU A 1 180 ? -27.150 3.704 38.190 1.00 90.75 180 LEU A O 1
ATOM 1339 N N . GLY A 1 181 ? -26.823 4.760 40.149 1.00 90.31 181 GLY A N 1
ATOM 1340 C CA . GLY A 1 181 ? -25.875 5.747 39.627 1.00 90.31 181 GLY A CA 1
ATOM 1341 C C . GLY A 1 181 ? -24.600 5.110 39.062 1.00 90.31 181 GLY A C 1
ATOM 1342 O O . GLY A 1 181 ? -24.182 5.445 37.952 1.00 90.31 181 GLY A O 1
ATOM 1343 N N . MET A 1 182 ? -24.012 4.139 39.771 1.00 91.00 182 MET A N 1
ATOM 1344 C CA . MET A 1 182 ? -22.813 3.416 39.317 1.00 91.00 182 MET A CA 1
ATOM 1345 C C . MET A 1 182 ? -23.064 2.601 38.042 1.00 91.00 182 MET A C 1
ATOM 1347 O O . MET A 1 182 ? -22.230 2.600 37.126 1.00 91.00 182 MET A O 1
ATOM 1351 N N . MET A 1 183 ? -24.222 1.944 37.948 1.00 92.81 183 MET A N 1
ATOM 1352 C CA . MET A 1 183 ? -24.635 1.212 36.749 1.00 92.81 183 MET A CA 1
ATOM 1353 C C . MET A 1 183 ? -24.847 2.150 35.557 1.00 92.81 183 MET A C 1
ATOM 1355 O O . MET A 1 183 ? -24.323 1.899 34.466 1.00 92.81 183 MET A O 1
ATOM 1359 N N . ALA A 1 184 ? -25.562 3.261 35.762 1.00 92.88 184 ALA A N 1
ATOM 1360 C CA . ALA A 1 184 ? -25.799 4.264 34.728 1.00 92.88 184 ALA A CA 1
ATOM 1361 C C . ALA A 1 184 ? -24.488 4.890 34.224 1.00 92.88 184 ALA A C 1
ATOM 1363 O O . ALA A 1 184 ? -24.296 5.029 33.011 1.00 92.88 184 ALA A O 1
ATOM 1364 N N . ASP A 1 185 ? -23.561 5.201 35.133 1.00 93.62 185 ASP A N 1
ATOM 1365 C CA . ASP A 1 185 ? -22.242 5.737 34.801 1.00 93.62 185 ASP A CA 1
ATOM 1366 C C . ASP A 1 185 ? -21.387 4.725 34.031 1.00 93.62 185 ASP A C 1
ATOM 1368 O O . ASP A 1 185 ? -20.768 5.088 33.024 1.00 93.62 185 ASP A O 1
ATOM 1372 N N . THR A 1 186 ? -21.377 3.454 34.446 1.00 93.50 186 THR A N 1
ATOM 1373 C CA . THR A 1 186 ? -20.671 2.381 33.728 1.00 93.50 186 THR A CA 1
ATOM 1374 C C . THR A 1 186 ? -21.228 2.239 32.313 1.00 93.50 186 THR A C 1
ATOM 1376 O O . THR A 1 186 ? -20.483 2.376 31.341 1.00 93.50 186 THR A O 1
ATOM 1379 N N . ARG A 1 187 ? -22.552 2.087 32.169 1.00 94.31 187 ARG A N 1
ATOM 1380 C CA . ARG A 1 187 ? -23.223 1.992 30.863 1.00 94.31 187 ARG A CA 1
ATOM 1381 C C . ARG A 1 187 ? -22.919 3.201 29.973 1.00 94.31 187 ARG A C 1
ATOM 1383 O O . ARG A 1 187 ? -22.541 3.047 28.811 1.00 94.31 187 ARG A O 1
ATOM 1390 N N . GLY A 1 188 ? -23.054 4.411 30.518 1.00 94.62 188 G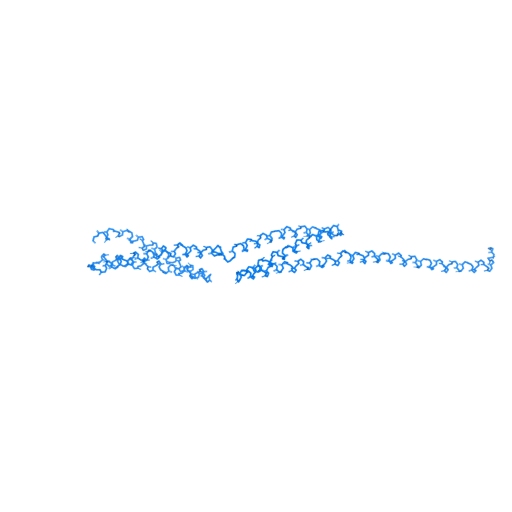LY A N 1
ATOM 1391 C CA . GLY A 1 188 ? -22.865 5.656 29.776 1.00 94.62 188 GLY A CA 1
ATOM 1392 C C . GLY A 1 188 ? -21.416 5.898 29.351 1.00 94.62 188 GLY A C 1
ATOM 1393 O O . GLY A 1 188 ? -21.165 6.372 28.241 1.00 94.62 188 GLY A O 1
ATOM 1394 N N . THR A 1 189 ? -20.444 5.570 30.205 1.00 95.44 189 THR A N 1
ATOM 1395 C CA . THR A 1 189 ? -19.016 5.697 29.871 1.00 95.44 189 THR A CA 1
ATOM 1396 C C . THR A 1 189 ? -18.557 4.636 28.871 1.00 95.44 189 THR A C 1
ATOM 1398 O O . THR A 1 189 ? -17.804 4.993 27.965 1.00 95.44 189 THR A O 1
ATOM 1401 N N . THR A 1 190 ? -19.072 3.398 28.935 1.00 95.06 190 THR A N 1
ATOM 1402 C CA . THR A 1 190 ? -18.845 2.367 27.902 1.00 95.06 190 THR A CA 1
ATOM 1403 C C . THR A 1 190 ? -19.341 2.848 26.539 1.00 95.06 190 THR A C 1
ATOM 1405 O O . THR A 1 190 ? -18.575 2.868 25.575 1.00 95.06 190 THR A O 1
ATOM 1408 N N . ALA A 1 191 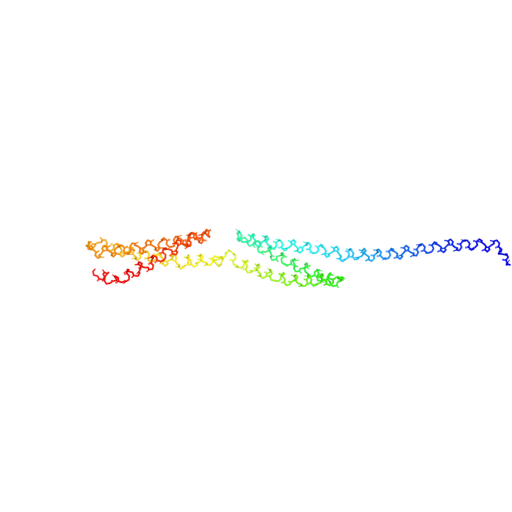? -20.599 3.302 26.456 1.00 94.25 191 ALA A N 1
ATOM 1409 C CA . ALA A 1 191 ? -21.200 3.751 25.199 1.00 94.25 191 ALA A CA 1
ATOM 1410 C C . ALA A 1 191 ? -20.441 4.941 24.584 1.00 94.25 191 ALA A C 1
ATOM 1412 O O . ALA A 1 191 ? -20.121 4.938 23.394 1.00 94.25 191 ALA A O 1
ATOM 1413 N N . ARG A 1 192 ? -20.083 5.943 25.401 1.00 96.00 192 ARG A N 1
ATOM 1414 C CA . ARG A 1 192 ? -19.294 7.100 24.940 1.00 96.00 192 ARG A CA 1
ATOM 1415 C C . ARG A 1 192 ? -17.862 6.730 24.557 1.00 96.00 192 ARG A C 1
ATOM 1417 O O . ARG A 1 192 ? -17.324 7.323 23.622 1.00 96.00 192 ARG A O 1
ATOM 1424 N N . GLY A 1 193 ? -17.249 5.771 25.251 1.00 96.31 193 GLY A N 1
ATOM 1425 C CA . GLY A 1 193 ? -15.948 5.215 24.881 1.00 96.31 193 GLY A CA 1
ATOM 1426 C C . GLY A 1 193 ? -16.004 4.578 23.494 1.00 96.31 193 GLY A C 1
ATOM 1427 O O . GLY A 1 193 ? -15.264 4.992 22.603 1.00 96.31 193 GLY A O 1
ATOM 1428 N N . LEU A 1 194 ? -16.952 3.662 23.279 1.00 95.31 194 LEU A N 1
ATOM 1429 C CA . LEU A 1 194 ? -17.140 2.986 21.994 1.00 95.31 194 LEU A CA 1
ATOM 1430 C C . LEU A 1 194 ? -17.406 3.978 20.847 1.00 95.31 194 LEU A C 1
ATOM 1432 O O . LEU A 1 194 ? -16.788 3.887 19.786 1.00 95.31 194 LEU A O 1
ATOM 1436 N N . ALA A 1 195 ? -18.269 4.973 21.072 1.00 95.69 195 ALA A N 1
ATOM 1437 C CA . ALA A 1 195 ? -18.532 6.024 20.090 1.00 95.69 195 ALA A CA 1
ATOM 1438 C C . ALA A 1 195 ? -17.274 6.850 19.769 1.00 95.69 195 ALA A C 1
ATOM 1440 O O . ALA A 1 195 ? -17.009 7.151 18.607 1.00 95.69 195 ALA A O 1
ATOM 1441 N N . SER A 1 196 ? -16.470 7.179 20.786 1.00 97.19 196 SER A N 1
ATOM 1442 C CA . SER A 1 196 ? -15.237 7.952 20.610 1.00 97.19 196 SER A CA 1
ATOM 1443 C C . SER A 1 196 ? -14.185 7.174 19.820 1.00 97.19 196 SER A C 1
ATOM 1445 O O . SER A 1 196 ? -13.603 7.725 18.891 1.00 97.19 196 SER A O 1
ATOM 1447 N N . ILE A 1 197 ? -13.950 5.894 20.131 1.00 96.44 197 ILE A N 1
ATOM 1448 C CA . ILE A 1 197 ? -12.959 5.114 19.376 1.00 96.44 197 ILE A CA 1
ATOM 1449 C C . ILE A 1 197 ? -13.420 4.876 17.934 1.00 96.44 197 ILE A C 1
ATOM 1451 O O . ILE A 1 197 ? -12.617 5.022 17.017 1.00 96.44 197 ILE A O 1
ATOM 1455 N N . ARG A 1 198 ? -14.720 4.642 17.703 1.00 95.50 198 ARG A N 1
ATOM 1456 C CA . ARG A 1 198 ? -15.284 4.552 16.348 1.00 95.50 198 ARG A CA 1
ATOM 1457 C C . ARG A 1 198 ? -15.083 5.849 15.562 1.00 95.50 198 ARG A C 1
ATOM 1459 O O . ARG A 1 198 ? -14.648 5.805 14.417 1.00 95.50 198 ARG A O 1
ATOM 1466 N N . ALA A 1 199 ? -15.358 6.999 16.177 1.00 96.62 199 ALA A N 1
ATOM 1467 C CA . ALA A 1 199 ? -15.151 8.299 15.544 1.00 96.62 199 ALA A CA 1
ATOM 1468 C C . ALA A 1 199 ? -13.667 8.563 15.234 1.00 96.62 199 ALA A C 1
ATOM 1470 O O . ALA A 1 199 ? -13.354 9.125 14.186 1.00 96.62 199 ALA A O 1
ATOM 1471 N N . PHE A 1 200 ? -12.747 8.121 16.098 1.00 96.81 200 PHE A N 1
ATOM 1472 C CA . PHE A 1 200 ? -11.313 8.195 15.818 1.00 96.81 200 PHE A CA 1
ATOM 1473 C C . PHE A 1 200 ? -10.920 7.337 14.611 1.00 96.81 200 PHE A C 1
ATOM 1475 O O . PHE A 1 200 ? -10.249 7.847 13.722 1.00 96.81 200 PHE A O 1
ATOM 1482 N N . LEU A 1 201 ? -11.376 6.082 14.542 1.00 94.81 201 LEU A N 1
ATOM 1483 C CA . LEU A 1 201 ? -11.057 5.184 13.424 1.00 94.81 201 LEU A CA 1
ATOM 1484 C C . LEU A 1 201 ? -11.631 5.663 12.084 1.00 94.81 201 LEU A C 1
ATOM 1486 O O . LEU A 1 201 ? -11.014 5.444 11.051 1.00 94.81 201 LEU A O 1
ATOM 1490 N N . LEU A 1 202 ? -12.775 6.354 12.097 1.00 93.75 202 LEU A N 1
ATOM 1491 C CA . LEU A 1 202 ? -13.386 6.907 10.883 1.00 93.75 202 LEU A CA 1
ATOM 1492 C C . LEU A 1 202 ? -12.733 8.206 10.396 1.00 93.75 202 LEU A C 1
ATOM 1494 O O . LEU A 1 202 ? -12.764 8.491 9.206 1.00 93.75 202 LEU A O 1
ATOM 1498 N N . THR A 1 203 ? -12.203 9.031 11.304 1.00 95.19 203 THR A N 1
ATOM 1499 C CA . THR A 1 203 ? -11.786 10.409 10.971 1.00 95.19 2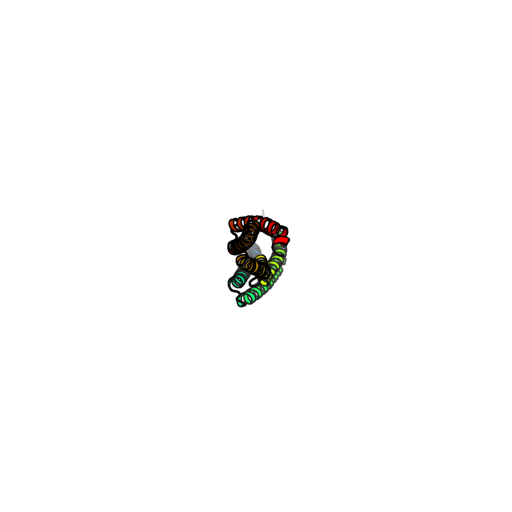03 THR A CA 1
ATOM 1500 C C . THR A 1 203 ? -10.294 10.672 11.138 1.00 95.19 203 THR A C 1
ATOM 1502 O O . THR A 1 203 ? -9.813 11.719 10.717 1.00 95.19 203 THR A O 1
ATOM 1505 N N . GLY A 1 204 ? -9.568 9.801 11.842 1.00 93.69 204 GLY A N 1
ATOM 1506 C CA . GLY A 1 204 ? -8.193 10.049 12.280 1.00 93.69 204 GLY A CA 1
ATOM 1507 C C . GLY A 1 204 ? -8.038 11.206 13.282 1.00 93.69 204 GLY A C 1
ATOM 1508 O O . GLY A 1 204 ? -6.918 11.524 13.678 1.00 93.69 204 GLY A O 1
ATOM 1509 N N . ASN A 1 205 ? -9.126 11.855 13.724 1.00 96.88 205 ASN A N 1
ATOM 1510 C CA . ASN A 1 205 ? -9.038 13.079 14.520 1.00 96.88 205 ASN A CA 1
ATOM 1511 C C . ASN A 1 205 ? -8.621 12.788 15.981 1.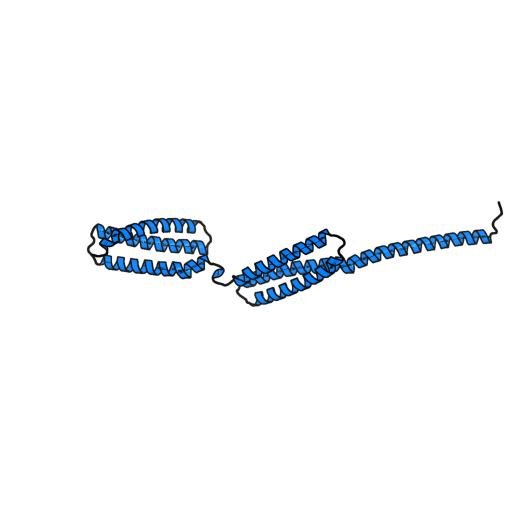00 96.88 205 ASN A C 1
ATOM 1513 O O . ASN A 1 205 ? -9.384 12.161 16.731 1.00 96.88 205 ASN A O 1
ATOM 1517 N N . PRO A 1 206 ? -7.471 13.311 16.455 1.00 96.62 206 PRO A N 1
ATOM 1518 C CA . PRO A 1 206 ? -6.922 12.991 17.776 1.00 96.62 206 PRO A CA 1
ATOM 1519 C C . PRO A 1 206 ? -7.826 13.409 18.946 1.00 96.62 206 PRO A C 1
ATOM 1521 O O . PRO A 1 206 ? -7.715 12.845 20.040 1.00 96.62 206 PRO A O 1
ATOM 1524 N N . LYS A 1 207 ? -8.768 14.341 18.736 1.00 97.50 207 LYS A N 1
ATOM 1525 C CA . LYS A 1 207 ? -9.782 14.710 19.734 1.00 97.50 207 LYS A CA 1
ATOM 1526 C C . LYS A 1 207 ? -10.583 13.492 20.192 1.00 97.50 207 LYS A C 1
ATOM 1528 O O . LYS A 1 207 ? -10.807 13.327 21.390 1.00 97.50 207 LYS A O 1
ATOM 1533 N N . PHE A 1 208 ? -10.976 12.619 19.266 1.00 97.50 208 PHE A N 1
ATOM 1534 C CA . PHE A 1 208 ? -11.758 11.428 19.590 1.00 97.50 208 PHE A CA 1
ATOM 1535 C C . PHE A 1 208 ? -10.934 10.370 20.327 1.00 97.50 208 PHE A C 1
ATOM 1537 O O . PHE A 1 208 ? -11.441 9.763 21.269 1.00 97.50 208 PHE A O 1
ATOM 1544 N N . LYS A 1 209 ? -9.640 10.229 20.006 1.00 96.88 209 LYS A N 1
ATOM 1545 C CA . LYS A 1 209 ? -8.709 9.403 20.792 1.00 96.88 209 LYS A CA 1
ATOM 1546 C C . LYS A 1 209 ? -8.615 9.898 22.240 1.00 96.88 209 LYS A C 1
ATOM 1548 O O . LYS A 1 209 ? -8.724 9.108 23.176 1.00 96.88 209 LYS A O 1
ATOM 1553 N N . LYS A 1 210 ? -8.482 11.214 22.446 1.00 97.50 210 LYS A N 1
ATOM 1554 C CA . LYS A 1 210 ? -8.475 11.817 23.791 1.00 97.50 210 LYS A CA 1
ATOM 1555 C C . LYS A 1 210 ? -9.799 11.578 24.525 1.00 97.50 210 LYS A C 1
ATOM 1557 O O . LYS A 1 210 ? -9.779 11.177 25.687 1.00 97.50 210 LYS A O 1
ATOM 1562 N N . SER A 1 211 ? -10.936 11.764 23.851 1.00 96.81 211 SER A N 1
ATOM 1563 C CA . SER A 1 211 ? -12.259 11.477 24.422 1.00 96.81 211 SER A CA 1
ATOM 1564 C C . SER A 1 211 ? -12.421 10.009 24.816 1.00 96.81 211 SER A C 1
ATOM 1566 O O . SER A 1 211 ? -12.929 9.739 25.905 1.00 96.81 211 SER A O 1
ATOM 1568 N N . PHE A 1 212 ? -11.934 9.071 23.995 1.00 97.12 212 PHE A N 1
ATOM 1569 C CA . PHE A 1 212 ? -11.910 7.650 24.339 1.00 97.12 212 PHE A CA 1
ATOM 1570 C C . PHE A 1 212 ? -11.141 7.414 25.639 1.00 97.12 212 PHE A C 1
ATOM 1572 O O . PHE A 1 212 ? -11.699 6.835 26.565 1.00 97.12 212 PHE A O 1
ATOM 1579 N N . HIS A 1 213 ? -9.915 7.931 25.761 1.00 97.44 213 HIS A N 1
ATOM 1580 C CA . HIS A 1 213 ? -9.120 7.761 26.981 1.00 97.44 213 HIS A CA 1
ATOM 1581 C C . HIS A 1 213 ? -9.800 8.348 28.226 1.00 97.44 213 HIS A C 1
ATOM 1583 O O . HIS A 1 213 ? -9.778 7.723 29.287 1.00 97.44 213 HIS A O 1
ATOM 1589 N N . VAL A 1 214 ? -10.445 9.515 28.109 1.00 97.31 214 VAL A N 1
ATOM 1590 C CA . VAL A 1 214 ? -11.213 10.111 29.216 1.00 97.31 214 VAL A CA 1
ATOM 1591 C C . VAL A 1 214 ? -12.371 9.202 29.630 1.00 97.31 214 VAL A C 1
ATOM 1593 O O . VAL A 1 214 ? -12.556 8.951 30.822 1.00 97.31 214 VAL A O 1
ATOM 1596 N N . MET A 1 215 ? -13.147 8.700 28.666 1.00 96.56 215 MET A N 1
ATOM 1597 C CA . MET A 1 215 ? -14.282 7.819 28.952 1.00 96.56 215 MET A CA 1
ATOM 1598 C C . MET A 1 215 ? -13.829 6.467 29.494 1.00 96.56 215 MET A C 1
ATOM 1600 O O . MET A 1 215 ? -14.435 5.981 30.440 1.00 96.56 215 MET A O 1
ATOM 1604 N N . TRP A 1 216 ? -12.736 5.909 28.975 1.00 95.31 216 TRP A N 1
ATOM 1605 C CA . TRP A 1 216 ? -12.161 4.648 29.437 1.00 95.31 216 TRP A CA 1
ATOM 1606 C C . TRP A 1 216 ? -11.649 4.744 30.876 1.00 95.31 216 TRP A C 1
ATOM 1608 O O . TRP A 1 216 ? -11.979 3.899 31.703 1.00 95.31 216 TRP A O 1
ATOM 1618 N N . LYS A 1 217 ? -10.932 5.825 31.222 1.00 96.00 217 LYS A N 1
ATOM 1619 C CA . LYS A 1 217 ? -10.486 6.074 32.603 1.00 96.00 217 LYS A CA 1
ATOM 1620 C C . LYS A 1 217 ? -11.671 6.189 33.565 1.00 96.00 217 LYS A C 1
ATOM 1622 O O . LYS A 1 217 ? -11.644 5.605 34.645 1.00 96.00 217 LYS A O 1
ATOM 1627 N N . LYS A 1 218 ? -12.721 6.923 33.172 1.00 94.00 218 LYS A N 1
ATOM 1628 C CA . LYS A 1 218 ? -13.956 7.026 33.967 1.00 94.00 218 LYS A CA 1
ATOM 1629 C C . LYS A 1 218 ? -14.655 5.672 34.094 1.00 94.00 218 LYS A C 1
ATOM 1631 O O . LYS A 1 218 ? -15.090 5.329 35.185 1.00 94.00 218 LYS A O 1
ATOM 1636 N N . ASN A 1 219 ? -14.737 4.905 33.010 1.00 93.88 219 ASN A N 1
ATOM 1637 C CA . ASN A 1 219 ? -15.363 3.588 33.001 1.00 93.88 219 ASN A CA 1
ATOM 1638 C C . ASN A 1 219 ? -14.653 2.613 33.941 1.00 93.88 219 ASN A C 1
ATOM 1640 O O . ASN A 1 219 ? -15.318 1.997 34.763 1.00 93.88 219 ASN A O 1
ATOM 1644 N N . ALA A 1 220 ? -13.321 2.544 33.887 1.00 92.31 220 ALA A N 1
ATOM 1645 C CA . ALA A 1 220 ? -12.530 1.674 34.753 1.00 92.31 220 ALA A CA 1
ATOM 1646 C C . ALA A 1 220 ? -12.792 1.953 36.243 1.00 92.31 220 ALA A C 1
ATOM 1648 O O . ALA A 1 220 ? -13.015 1.021 37.011 1.00 92.31 220 ALA A O 1
ATOM 1649 N N . LEU A 1 221 ? -12.850 3.233 36.631 1.00 91.50 221 LEU A N 1
ATOM 1650 C CA . LEU A 1 221 ? -13.182 3.635 38.000 1.00 91.50 221 LEU A CA 1
ATOM 1651 C C . LEU A 1 221 ? -14.611 3.222 38.389 1.00 91.50 221 LEU A C 1
ATOM 1653 O O . LEU A 1 221 ? -14.828 2.618 39.434 1.00 91.50 221 LEU A O 1
ATOM 1657 N N . ARG A 1 222 ? -15.596 3.533 37.540 1.00 88.50 222 ARG A N 1
ATOM 1658 C CA . ARG A 1 222 ? -17.021 3.291 37.827 1.00 88.50 222 ARG A CA 1
ATOM 1659 C C . ARG A 1 222 ? -17.378 1.814 37.853 1.00 88.50 222 ARG A C 1
ATOM 1661 O O . ARG A 1 222 ? -18.126 1.383 38.723 1.00 88.50 222 ARG A O 1
ATOM 1668 N N . PHE A 1 223 ? -16.790 1.043 36.949 1.00 88.94 223 PHE A N 1
ATOM 1669 C CA . PHE A 1 223 ? -16.916 -0.403 36.945 1.00 88.94 223 PHE A CA 1
ATOM 1670 C C . PHE A 1 223 ? -16.218 -1.032 38.156 1.00 88.94 223 PHE A C 1
ATOM 1672 O O . PHE A 1 223 ? -16.732 -2.001 38.705 1.00 88.94 223 PHE A O 1
ATOM 1679 N N . GLY A 1 224 ? -15.096 -0.459 38.611 1.00 89.81 224 GLY A N 1
ATOM 1680 C CA . GLY A 1 224 ? -14.456 -0.819 39.880 1.00 89.81 224 GLY A CA 1
ATOM 1681 C C . GLY A 1 224 ? -15.411 -0.669 41.065 1.00 89.81 224 GLY A C 1
ATOM 1682 O O . GLY A 1 224 ? -15.696 -1.654 41.740 1.00 89.81 224 GLY A O 1
ATOM 1683 N N . HIS A 1 225 ? -16.011 0.515 41.232 1.00 87.25 225 HIS A N 1
ATOM 1684 C CA . HIS A 1 225 ? -16.986 0.751 42.305 1.00 87.25 225 HIS A CA 1
ATOM 1685 C C . HIS A 1 225 ? -18.203 -0.186 42.205 1.00 87.25 225 HIS A C 1
ATOM 1687 O O . HIS A 1 225 ? -18.677 -0.706 43.213 1.00 87.25 225 HIS A O 1
ATOM 1693 N N . LEU A 1 226 ? -18.703 -0.451 40.990 1.00 86.69 226 LEU A N 1
ATOM 1694 C CA . LEU A 1 226 ? -19.816 -1.383 40.786 1.00 86.69 226 LEU A CA 1
ATOM 1695 C C . LEU A 1 226 ? -19.456 -2.815 41.220 1.00 86.69 226 LEU A C 1
ATOM 1697 O O . LEU A 1 226 ? -20.289 -3.502 41.806 1.00 86.69 226 LEU A O 1
ATOM 1701 N N . LYS A 1 227 ? -18.218 -3.264 40.969 1.00 86.69 227 LYS A N 1
ATOM 1702 C CA . LYS A 1 227 ? -17.737 -4.578 41.428 1.00 86.69 227 LYS A CA 1
ATOM 1703 C C . LYS A 1 227 ? -17.638 -4.665 42.947 1.00 86.69 227 LYS A C 1
ATOM 1705 O O . LYS A 1 227 ? -17.977 -5.704 43.504 1.00 86.69 227 LYS A O 1
ATOM 1710 N N . GLU A 1 228 ? -17.185 -3.604 43.604 1.00 87.81 228 GLU A N 1
ATOM 1711 C CA . GLU A 1 228 ? -17.087 -3.545 45.069 1.00 87.81 228 GLU A CA 1
ATOM 1712 C C . GLU A 1 228 ? -18.472 -3.609 45.732 1.00 87.81 228 GLU A C 1
ATOM 1714 O O . GLU A 1 228 ? -18.632 -4.233 46.776 1.00 87.81 228 GLU A O 1
ATOM 1719 N N . ASN A 1 229 ? -19.499 -3.060 45.075 1.00 81.69 229 ASN A N 1
ATOM 1720 C CA . ASN A 1 229 ? -20.887 -3.068 45.549 1.00 81.69 229 ASN A CA 1
ATOM 1721 C C . ASN A 1 229 ? -21.691 -4.303 45.095 1.00 81.69 229 ASN A C 1
ATOM 1723 O O . ASN A 1 229 ? -22.916 -4.334 45.214 1.00 81.69 229 ASN A O 1
ATOM 1727 N N . LYS A 1 230 ? -21.017 -5.358 44.615 1.00 75.56 230 LYS A N 1
ATOM 1728 C CA . LYS A 1 230 ? -21.653 -6.630 44.237 1.00 75.56 230 LYS A CA 1
ATOM 1729 C C . LYS A 1 230 ? -22.505 -7.277 45.349 1.00 75.56 230 LYS A C 1
ATOM 1731 O O . LYS A 1 230 ? -23.542 -7.842 45.003 1.00 75.56 230 LYS A O 1
ATOM 1736 N N . PRO A 1 231 ? -22.157 -7.199 46.651 1.00 74.00 231 PRO A N 1
ATOM 1737 C CA . PRO A 1 231 ? -23.004 -7.747 47.716 1.00 74.00 231 PRO A CA 1
ATOM 1738 C C . PRO A 1 231 ? -24.416 -7.146 47.741 1.00 74.00 231 PRO A C 1
ATOM 1740 O O . PRO A 1 231 ? -25.381 -7.860 47.991 1.00 74.00 231 PRO A O 1
ATOM 1743 N N . CYS A 1 232 ? -24.560 -5.866 47.385 1.00 67.31 232 CYS A N 1
ATOM 1744 C CA . CYS A 1 232 ? -25.849 -5.169 47.330 1.00 67.31 232 CYS A CA 1
ATOM 1745 C C . CYS A 1 232 ? -26.742 -5.610 46.155 1.00 67.31 232 CYS A C 1
ATOM 1747 O O . CYS A 1 232 ? -27.918 -5.268 46.135 1.00 67.31 232 CYS A O 1
ATOM 1749 N N . LEU A 1 233 ? -26.201 -6.363 45.188 1.00 63.47 233 LEU A N 1
ATOM 1750 C CA . LEU A 1 233 ? -26.950 -6.946 44.066 1.00 63.47 233 LEU A CA 1
ATOM 1751 C C . LEU A 1 233 ? -27.574 -8.313 44.405 1.00 63.47 233 LEU A C 1
ATOM 1753 O O . LEU A 1 233 ? -28.276 -8.876 43.572 1.00 63.47 233 LEU A O 1
ATOM 1757 N N . SER A 1 234 ? -27.270 -8.873 45.582 1.00 57.94 234 SER A N 1
ATOM 1758 C CA . SER A 1 234 ? -27.635 -10.247 45.973 1.00 57.94 234 SER A CA 1
ATOM 1759 C C . SER A 1 234 ? -28.789 -10.312 46.986 1.00 57.94 234 SER A C 1
ATOM 1761 O O . SER A 1 234 ? -29.030 -11.381 47.542 1.00 57.94 234 SER A O 1
ATOM 1763 N N . GLY A 1 235 ? -29.453 -9.183 47.259 1.00 50.88 235 GLY A N 1
ATOM 1764 C CA . GLY A 1 235 ? -30.504 -9.040 48.272 1.00 50.88 235 GLY A CA 1
ATOM 1765 C C . GLY A 1 235 ? -31.761 -8.377 47.739 1.00 50.88 235 GLY A C 1
ATOM 1766 O O . GLY A 1 235 ? -31.635 -7.483 46.866 1.00 50.88 235 GLY A O 1
#